Protein AF-A0A7H0HG04-F1 (afdb_monomer)

Sequence (247 aa):
MSRQPLKISNQLIDELRAAYQSDEPVDQFTLRRLAHEVEKLLPVDATSAYLGKALLAVLNRNIAEAKRHAANYLKLDGSAAAFANAAIIYRRIGESSSAATCFIEAHARAEQDTEFVENIAFELSCLGRYAAAEKMLMQLNHKTATAEELLSSIRDDMARFAEADIDLSDVQAQLDIAYGVAQAHNVAPTAYGLQASSDEGRRSILISLHINGDEEQEYSLEYQLGEKLSALPNWAPERLNVAFESR

Radius of gyration: 19.38 Å; Cα contacts (8 Å, |Δi|>4): 335; chains: 1; bounding box: 51×39×53 Å

Organism: NCBI:txid1926868

pLDDT: mean 90.24, std 9.83, range [36.66, 97.88]

Foldseek 3Di:
DDPPLVVLLVVLLVVLVVCVLDLDQDDPVNLVVSLVSLVVNCVPPVLSSLLSQLSSCLSVLNLVRNVVSLVVNCVVDVALVSLQSSLVSCQSLLNLVSSLVSLLSSCVRVLAPLVSLLVSLVSCVLLLVLVSSLVSLVSNVCPDPSSVVSNVVSVVVVVLCVLLVHDSVLVNVLSSLLSVLCNVVSWHFNDWDWDWDADPNHIAIEIEGETADDPVSQVSSQVVSVVVLVPDPPRDCRHYNYGYDYD

Nearest PDB structures (foldseek):
  5xi8-assembly1_A  TM=5.364E-01  e=4.649E-02  Escherichia coli K-12
  7bev-assembly1_A  TM=5.198E-01  e=8.113E-02  Homo sapiens
  6sar-assembly1_A  TM=5.559E-01  e=2.588E-01  Escherichia coli K-12
  2gw1-assembly1_B  TM=4.913E-01  e=2.252E-01  Saccharomyces cerevisiae
  3fp3-assembly1_A  TM=4.744E-01  e=2.711E-01  Saccharomyces cerevisiae

Solvent-accessible surface area (backbone atoms only — not comparable to full-atom values): 13111 Å² total; per-residue (Å²): 134,85,72,57,67,64,52,55,51,51,52,53,48,49,49,52,48,49,57,65,70,45,93,61,84,80,52,71,67,59,53,53,51,52,51,54,53,31,60,66,29,38,90,79,39,50,49,62,17,25,48,41,48,14,52,50,18,55,76,69,68,34,57,70,53,19,52,55,23,35,55,52,21,46,74,70,36,82,47,32,67,44,26,41,54,40,13,55,54,29,44,55,56,22,33,45,70,62,11,49,53,24,34,53,56,12,36,76,64,38,74,80,41,62,72,62,45,47,54,43,26,52,55,28,40,76,56,38,37,46,73,59,20,47,55,56,43,59,73,51,69,61,81,40,70,66,47,44,53,52,44,48,51,53,49,52,52,53,47,51,33,54,75,45,71,45,55,61,66,55,52,24,52,52,45,48,49,45,33,43,44,32,31,76,71,74,42,48,74,76,47,76,45,81,46,79,50,74,57,100,87,46,41,26,37,43,36,37,34,27,33,88,52,49,70,68,55,34,52,56,48,45,52,55,39,51,59,58,46,69,72,43,96,80,65,45,65,82,38,55,32,78,45,64,38,60,108

Secondary structure (DSSP, 8-state):
---HHHHHHHHHHHHHHHHHH-SSPPPHHHHHHHHHHHHHHTTT-HHHHHHHHHHHHHHTT-HHHHHHHHHHHHHH--SHHHHHHHHHHHHHTT-HHHHHHHHHHHHHHSTT-HHHHHHHHHHHHHTT-HHHHHHHHHHTTT-SHHHHHHHHHHHHHHHHHHHTT--HHHHHHHHHHHHHHHHHTT----EEEEEEEEETTEEEEEEEEEESS-HHHHHHHHHHHHHHHTTSTT--TTTEEEEEEE-

InterPro domains:
  IPR011990 Tetratricopeptide-like helical domain superfamily [G3DSA:1.25.40.10] (12-192)
  IPR011990 Tetratricopeptide-like helical domain superfamily [SSF48452] (43-139)

Mean predicted aligned error: 5.27 Å

Structure (mmCIF, N/CA/C/O backbone):
data_AF-A0A7H0HG04-F1
#
_entry.id   AF-A0A7H0HG04-F1
#
loop_
_atom_site.group_PDB
_atom_site.id
_atom_site.type_symbol
_atom_site.label_atom_id
_atom_site.label_alt_id
_atom_site.label_comp_id
_atom_site.label_asym_id
_atom_site.label_entity_id
_atom_site.label_seq_id
_atom_site.pdbx_PDB_ins_code
_atom_site.Cartn_x
_atom_site.Cartn_y
_atom_site.Cartn_z
_atom_site.occupancy
_atom_site.B_iso_or_equiv
_atom_site.auth_seq_id
_atom_site.auth_comp_id
_atom_site.auth_asym_id
_atom_site.auth_atom_id
_atom_site.pdbx_PDB_model_num
ATOM 1 N N . MET A 1 1 ? -27.527 16.451 26.300 1.00 36.66 1 MET A N 1
ATOM 2 C CA . MET A 1 1 ? -27.216 15.157 25.653 1.00 36.66 1 MET A CA 1
ATOM 3 C C . MET A 1 1 ? -25.706 15.059 25.494 1.00 36.66 1 MET A C 1
ATOM 5 O O . MET A 1 1 ? -25.097 16.009 25.017 1.00 36.66 1 MET A O 1
ATOM 9 N N . SER A 1 2 ? -25.104 14.000 26.034 1.00 37.19 2 SER A N 1
ATOM 10 C CA . 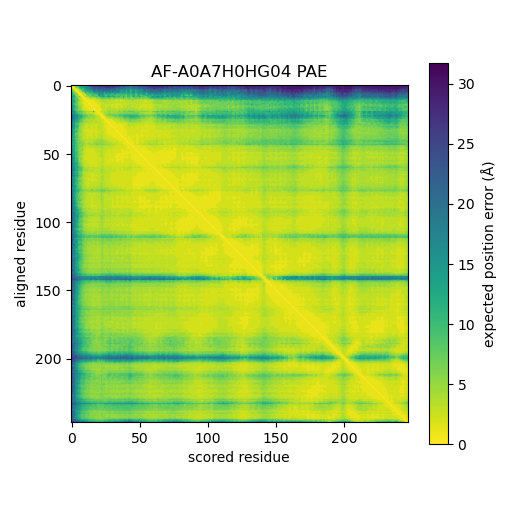SER A 1 2 ? -23.658 13.872 26.260 1.00 37.19 2 SER A CA 1
ATOM 11 C C . SER A 1 2 ? -22.863 13.817 24.946 1.00 37.19 2 SER A C 1
ATOM 13 O O . SER A 1 2 ? -22.963 12.853 24.200 1.00 37.19 2 SER A O 1
ATOM 15 N N . ARG A 1 3 ? -22.048 14.849 24.677 1.00 44.66 3 ARG A N 1
ATOM 16 C CA . ARG A 1 3 ? -21.055 14.895 23.581 1.00 44.66 3 ARG A CA 1
ATOM 17 C C . ARG A 1 3 ? -19.761 14.117 23.906 1.00 44.66 3 ARG A C 1
ATOM 19 O O . ARG A 1 3 ? -18.800 14.212 23.151 1.00 44.66 3 ARG A O 1
ATOM 26 N N . GLN A 1 4 ? -19.692 13.412 25.040 1.00 45.62 4 GLN A N 1
ATOM 27 C CA . GLN A 1 4 ? -18.463 12.753 25.515 1.00 45.62 4 GLN A CA 1
ATOM 28 C C . GLN A 1 4 ? -18.081 11.451 24.780 1.00 45.62 4 GLN A C 1
ATOM 30 O O . GLN A 1 4 ? -16.891 11.302 24.520 1.00 45.62 4 GLN A O 1
ATOM 35 N N . PRO A 1 5 ? -19.003 10.540 24.396 1.00 48.19 5 PRO A N 1
ATOM 36 C CA . PRO A 1 5 ? -18.618 9.256 23.794 1.00 48.19 5 PRO A CA 1
ATOM 37 C C . PRO A 1 5 ? -17.886 9.411 22.453 1.00 48.19 5 PRO A C 1
ATOM 39 O O . PRO A 1 5 ? -16.855 8.787 22.231 1.00 48.19 5 PRO A O 1
ATOM 42 N N . LEU A 1 6 ? -18.365 10.324 21.600 1.00 56.34 6 LEU A N 1
ATOM 43 C CA . LEU A 1 6 ? -17.778 10.616 20.285 1.00 56.34 6 LEU A CA 1
ATOM 44 C C . LEU A 1 6 ? -16.382 11.248 20.380 1.00 56.34 6 LEU A C 1
ATOM 46 O O . LEU A 1 6 ? -15.514 10.943 19.572 1.00 56.34 6 LEU A O 1
ATOM 50 N N . LYS A 1 7 ? -16.136 12.107 21.379 1.00 59.34 7 LYS A N 1
ATOM 51 C CA . LYS A 1 7 ? -14.814 12.726 21.571 1.00 59.34 7 LYS A CA 1
ATOM 52 C C . LYS A 1 7 ? -13.759 11.715 22.017 1.00 59.34 7 LYS A C 1
ATOM 54 O O . LYS A 1 7 ? -12.634 11.787 21.542 1.00 59.34 7 LYS A O 1
ATOM 59 N N . ILE A 1 8 ? -14.133 10.793 22.907 1.00 58.56 8 ILE A N 1
ATOM 60 C CA . ILE A 1 8 ? -13.241 9.726 23.386 1.00 58.56 8 ILE A CA 1
ATOM 61 C C . ILE A 1 8 ? -12.928 8.751 22.243 1.00 58.56 8 ILE A C 1
ATOM 63 O O . ILE A 1 8 ? -11.774 8.378 22.074 1.00 58.56 8 ILE A O 1
ATOM 67 N N . SER A 1 9 ? -13.934 8.406 21.428 1.00 70.12 9 SER A N 1
ATOM 68 C CA . SER A 1 9 ? -13.756 7.588 20.221 1.00 70.12 9 SER A CA 1
ATOM 69 C C . SER A 1 9 ? -12.754 8.225 19.250 1.00 70.12 9 SER A C 1
ATOM 71 O O . SER A 1 9 ? -11.741 7.614 18.925 1.00 70.12 9 SER A O 1
ATOM 73 N N . ASN A 1 10 ? -12.961 9.493 18.873 1.00 75.88 10 ASN A N 1
ATOM 74 C CA . ASN A 1 10 ? -12.075 10.182 17.930 1.00 75.88 10 ASN A CA 1
ATOM 75 C C . ASN A 1 10 ? -10.642 10.312 18.459 1.00 75.88 10 ASN A C 1
ATOM 77 O O . ASN A 1 10 ? -9.707 10.002 17.736 1.00 75.88 10 ASN A O 1
ATOM 81 N N . GLN A 1 11 ? -10.464 10.695 19.728 1.00 82.00 11 GLN A N 1
ATOM 82 C CA . GLN A 1 11 ? -9.131 10.848 20.313 1.00 82.00 11 GLN A CA 1
ATOM 83 C C . GLN A 1 11 ? -8.351 9.525 20.339 1.00 82.00 11 GLN A C 1
ATOM 85 O O . GLN A 1 11 ? -7.163 9.515 20.032 1.00 82.00 11 GLN A O 1
ATOM 90 N N . LEU A 1 12 ? -9.015 8.413 20.671 1.00 84.38 12 LEU A N 1
ATOM 91 C CA . LEU A 1 12 ? -8.399 7.086 20.664 1.00 84.38 12 LEU A CA 1
ATOM 92 C C . LEU A 1 12 ? -7.996 6.654 19.248 1.00 84.38 12 LEU A C 1
ATOM 94 O O . LEU A 1 12 ? -6.915 6.103 19.049 1.00 84.38 12 LEU A O 1
ATOM 98 N N . ILE A 1 13 ? -8.855 6.902 18.256 1.00 84.00 13 ILE A N 1
ATOM 99 C CA . ILE A 1 13 ? -8.553 6.576 16.858 1.00 84.00 13 ILE A CA 1
ATOM 100 C C . ILE A 1 13 ? -7.424 7.454 16.316 1.00 84.00 13 ILE A C 1
ATOM 102 O O . ILE A 1 13 ? -6.550 6.944 15.619 1.00 84.00 13 ILE A O 1
ATOM 106 N N . ASP A 1 14 ? -7.398 8.738 16.660 1.00 85.38 14 ASP A N 1
ATOM 107 C CA . ASP A 1 14 ? -6.324 9.648 16.265 1.00 85.38 14 ASP A CA 1
ATOM 108 C C . ASP A 1 14 ? -4.994 9.254 16.918 1.00 85.38 14 ASP A C 1
ATOM 110 O O . ASP A 1 14 ? -3.962 9.259 16.253 1.00 85.38 14 ASP A O 1
ATOM 114 N N . GLU A 1 15 ? -5.010 8.818 18.180 1.00 87.25 15 GLU A N 1
ATOM 115 C CA . GLU A 1 15 ? -3.822 8.285 18.850 1.00 87.25 15 GLU A CA 1
ATOM 116 C C . GLU A 1 15 ? -3.326 6.992 18.187 1.00 87.25 15 GLU A C 1
ATOM 118 O O . GLU A 1 15 ? -2.132 6.848 17.928 1.00 87.25 15 GLU A O 1
ATOM 123 N N . LEU A 1 16 ? -4.233 6.076 17.831 1.00 85.44 16 LEU A N 1
ATOM 124 C CA . LEU A 1 16 ? -3.883 4.865 17.085 1.00 85.44 16 LEU A CA 1
ATOM 125 C C . LEU A 1 16 ? -3.326 5.180 15.696 1.00 85.44 16 LEU A C 1
ATOM 127 O O . LEU A 1 16 ? -2.399 4.505 15.255 1.00 85.44 16 LEU A O 1
ATOM 131 N N . ARG A 1 17 ? -3.856 6.200 15.014 1.00 81.19 17 ARG A N 1
ATOM 132 C CA . ARG A 1 17 ? -3.346 6.682 13.723 1.00 81.19 17 ARG A CA 1
ATOM 133 C C . ARG A 1 17 ? -1.974 7.331 13.857 1.00 81.19 17 ARG A C 1
ATOM 135 O O . ARG A 1 17 ? -1.110 7.054 13.035 1.00 81.19 17 ARG A O 1
ATOM 142 N N . ALA A 1 18 ? -1.753 8.138 14.890 1.00 83.06 18 ALA A N 1
ATOM 143 C CA . ALA A 1 18 ? -0.455 8.747 15.157 1.00 83.06 18 ALA A CA 1
ATOM 144 C C . ALA A 1 18 ? 0.598 7.677 15.476 1.00 83.06 18 ALA A C 1
ATOM 146 O O . ALA A 1 18 ? 1.664 7.656 14.871 1.00 83.06 18 ALA A O 1
ATOM 147 N N . ALA A 1 19 ? 0.261 6.722 16.346 1.00 80.75 19 ALA A N 1
ATOM 148 C CA . ALA A 1 19 ? 1.102 5.566 16.649 1.00 80.75 19 ALA A CA 1
ATOM 149 C C . ALA A 1 19 ? 1.395 4.720 15.398 1.00 80.75 19 ALA A C 1
ATOM 151 O O . ALA A 1 19 ? 2.480 4.175 15.236 1.00 80.75 19 ALA A O 1
ATOM 152 N N . TYR A 1 20 ? 0.425 4.638 14.491 1.00 73.50 20 TYR A N 1
ATOM 153 C CA . TYR A 1 20 ? 0.552 3.975 13.201 1.00 73.50 20 TYR A CA 1
ATOM 154 C C . TYR A 1 20 ? 1.447 4.735 12.204 1.00 73.50 20 TYR A C 1
ATOM 156 O O . TYR A 1 20 ? 2.086 4.089 11.370 1.00 73.50 20 TYR A O 1
ATOM 164 N N . GLN A 1 21 ? 1.462 6.071 12.252 1.00 72.00 21 GLN A N 1
ATOM 165 C CA . GLN A 1 21 ? 2.275 6.950 11.399 1.00 72.00 21 GLN A CA 1
ATOM 166 C C . GLN A 1 21 ? 3.695 7.150 11.939 1.00 72.00 21 GLN A C 1
ATOM 168 O O . GLN A 1 21 ? 4.561 7.579 11.187 1.00 72.00 21 GLN A O 1
ATOM 173 N N . SER A 1 22 ? 3.921 6.853 13.219 1.00 73.62 22 SER A N 1
ATOM 174 C CA . SER A 1 22 ? 5.224 6.951 13.868 1.00 73.62 22 SER A CA 1
ATOM 175 C C . SER A 1 22 ? 6.217 5.935 13.305 1.00 73.62 22 SER A C 1
ATOM 177 O O . SER A 1 22 ? 5.878 4.767 13.094 1.00 73.62 22 SER A O 1
ATOM 179 N N . ASP A 1 23 ? 7.461 6.378 13.133 1.00 62.28 23 ASP A N 1
ATOM 180 C CA . ASP A 1 23 ? 8.593 5.516 12.791 1.00 62.28 23 ASP A CA 1
ATOM 181 C C . ASP A 1 23 ? 9.129 4.761 14.023 1.00 62.28 23 ASP A C 1
ATOM 183 O O . ASP A 1 23 ? 9.813 3.746 13.891 1.00 62.28 23 ASP A O 1
ATOM 187 N N . GLU A 1 24 ? 8.775 5.215 15.231 1.00 69.94 24 GLU A N 1
ATOM 188 C CA . GLU A 1 24 ? 9.177 4.585 16.487 1.00 69.94 24 GLU A CA 1
ATOM 189 C C . GLU A 1 24 ? 8.256 3.414 16.874 1.00 69.94 24 GLU A C 1
ATOM 191 O O . GLU A 1 24 ? 7.026 3.542 16.810 1.00 69.94 24 GLU A O 1
ATOM 196 N N . PRO A 1 25 ? 8.817 2.287 17.357 1.00 73.56 25 PRO A N 1
ATOM 197 C CA . PRO A 1 25 ? 8.029 1.206 17.927 1.00 73.56 25 PRO A CA 1
ATOM 198 C C . PRO A 1 25 ? 7.192 1.694 19.110 1.00 73.56 25 PRO A C 1
ATOM 200 O O . PRO A 1 25 ? 7.710 2.250 20.078 1.00 73.56 25 PRO A O 1
ATOM 203 N N . VAL A 1 26 ? 5.891 1.416 19.069 1.00 83.94 26 VAL A N 1
ATOM 204 C CA . VAL A 1 26 ? 4.995 1.702 20.192 1.00 83.94 26 VAL A CA 1
ATOM 205 C C . VAL A 1 26 ? 5.312 0.741 21.334 1.00 83.94 26 VAL A C 1
ATOM 207 O O . VAL A 1 26 ? 5.297 -0.481 21.160 1.00 83.94 26 VAL A O 1
ATOM 210 N N . ASP A 1 27 ? 5.580 1.276 22.521 1.00 86.88 27 ASP A N 1
ATOM 211 C CA . ASP A 1 27 ? 5.919 0.458 23.677 1.00 86.88 27 ASP A CA 1
ATOM 212 C C . ASP A 1 27 ? 4.736 -0.426 24.137 1.00 86.88 27 ASP A C 1
ATOM 214 O O . ASP A 1 27 ? 3.553 -0.124 23.933 1.00 86.88 27 ASP A O 1
ATOM 218 N N . GLN A 1 28 ? 5.050 -1.541 24.807 1.00 87.44 28 GLN A N 1
ATOM 219 C CA . GLN A 1 28 ? 4.028 -2.506 25.228 1.00 87.44 28 GLN A CA 1
ATOM 220 C C . GLN A 1 28 ? 3.010 -1.939 26.223 1.00 87.44 28 GLN A C 1
ATOM 222 O O . GLN A 1 28 ? 1.879 -2.429 26.274 1.00 87.44 28 GLN A O 1
ATOM 227 N N . PHE A 1 29 ? 3.390 -0.964 27.051 1.00 89.38 29 PHE A N 1
ATOM 228 C CA . PHE A 1 29 ? 2.461 -0.367 28.004 1.00 89.38 29 PHE A CA 1
ATOM 229 C C . PHE A 1 29 ? 1.413 0.463 27.258 1.00 89.38 29 PHE A C 1
ATOM 231 O O . PHE A 1 29 ? 0.213 0.282 27.495 1.00 89.38 29 PHE A O 1
ATOM 238 N N . THR A 1 30 ? 1.846 1.276 26.294 1.00 89.75 30 THR A N 1
ATOM 239 C CA . THR A 1 30 ? 0.961 2.043 25.413 1.00 89.75 30 THR A CA 1
ATOM 240 C C . THR A 1 30 ? 0.031 1.125 24.623 1.00 89.75 30 THR A C 1
ATOM 242 O O . THR A 1 30 ? -1.184 1.319 24.658 1.00 89.75 30 THR A O 1
ATOM 245 N N . LEU A 1 31 ? 0.548 0.050 24.017 1.00 90.12 31 LEU A N 1
ATOM 246 C CA . LEU A 1 31 ? -0.285 -0.917 23.290 1.00 90.12 31 LEU A CA 1
ATOM 247 C C . LEU A 1 31 ? -1.349 -1.579 24.178 1.00 90.12 31 LEU A C 1
ATOM 249 O O . LEU A 1 31 ? -2.500 -1.712 23.762 1.00 90.12 31 LEU A O 1
ATOM 253 N N . ARG A 1 32 ? -1.006 -1.965 25.415 1.00 91.75 32 ARG A N 1
ATOM 254 C CA . ARG A 1 32 ? -1.975 -2.554 26.360 1.00 91.75 32 ARG A CA 1
ATOM 255 C C . ARG A 1 32 ? -3.045 -1.557 26.786 1.00 91.75 32 ARG A C 1
ATOM 257 O O . ARG A 1 32 ? -4.211 -1.939 26.901 1.00 91.75 32 ARG A O 1
ATOM 264 N N . ARG A 1 33 ? -2.671 -0.294 27.019 1.00 94.12 33 ARG A N 1
ATOM 265 C CA . ARG A 1 33 ? -3.632 0.767 27.339 1.00 94.12 33 ARG A CA 1
ATOM 266 C C . ARG A 1 33 ? -4.603 0.978 26.178 1.00 94.12 33 ARG A C 1
ATOM 268 O O . ARG A 1 33 ? -5.810 0.914 26.398 1.00 94.12 33 ARG A O 1
ATOM 275 N N . LEU A 1 34 ? -4.085 1.156 24.963 1.00 92.62 34 LEU A N 1
ATOM 276 C CA . LEU A 1 34 ? -4.896 1.345 23.759 1.00 92.62 34 LEU A CA 1
ATOM 277 C C . LEU A 1 34 ? -5.831 0.151 23.520 1.00 92.62 34 LEU A C 1
ATOM 279 O O . LEU A 1 34 ? -7.014 0.342 23.252 1.00 92.62 34 LEU A O 1
ATOM 283 N N . ALA A 1 35 ? -5.346 -1.081 23.708 1.00 93.38 35 ALA A N 1
ATOM 284 C CA . ALA A 1 35 ? -6.177 -2.283 23.624 1.00 93.38 35 ALA A CA 1
ATOM 285 C C . ALA A 1 35 ? -7.339 -2.270 24.625 1.00 93.38 35 ALA A C 1
ATOM 287 O O . ALA A 1 35 ? -8.482 -2.532 24.252 1.00 93.38 35 ALA A O 1
ATOM 288 N N . HIS A 1 36 ? -7.075 -1.910 25.881 1.00 93.31 36 HIS A N 1
ATOM 289 C CA . HIS A 1 36 ? -8.120 -1.800 26.901 1.00 93.31 36 HIS A CA 1
ATOM 290 C C . HIS A 1 36 ? -9.162 -0.724 26.572 1.00 93.31 36 HIS A C 1
ATOM 292 O O . HIS A 1 36 ? -10.355 -0.917 26.806 1.00 93.31 36 HIS A O 1
ATOM 298 N N . GLU A 1 37 ? -8.731 0.414 26.032 1.00 92.44 37 GLU A N 1
ATOM 299 C CA . GLU A 1 37 ? -9.631 1.499 25.627 1.00 92.44 37 GLU A CA 1
ATOM 300 C C . GLU A 1 37 ? -10.501 1.107 24.426 1.00 92.44 37 GLU A C 1
ATOM 302 O O . GLU A 1 37 ? -11.711 1.345 24.445 1.00 92.44 37 GLU A O 1
ATOM 307 N N . VAL A 1 38 ? -9.932 0.412 23.438 1.00 93.38 38 VAL A N 1
ATOM 308 C CA . VAL A 1 38 ? -10.676 -0.120 22.288 1.00 93.38 38 VAL A CA 1
ATOM 309 C C . VAL A 1 38 ? -11.719 -1.159 22.717 1.00 93.38 38 VAL A C 1
ATOM 311 O O . VAL A 1 38 ? -12.845 -1.141 22.218 1.00 93.38 38 VAL A O 1
ATOM 314 N N . GLU A 1 39 ? -11.405 -2.043 23.669 1.00 93.06 39 GLU A N 1
ATOM 315 C CA . GLU A 1 39 ? -12.385 -3.018 24.176 1.00 93.06 39 GLU A CA 1
ATOM 316 C C . GLU A 1 39 ? -13.565 -2.346 24.889 1.00 93.06 39 GLU A C 1
ATOM 318 O O . GLU A 1 39 ? -14.714 -2.763 24.731 1.00 93.06 39 GLU A O 1
ATOM 323 N N . LYS A 1 40 ? -13.314 -1.259 25.627 1.00 92.12 40 LYS A N 1
ATOM 324 C CA . LYS A 1 40 ? -14.382 -0.462 26.251 1.00 92.12 40 LYS A CA 1
ATOM 325 C C . LYS A 1 40 ? -15.264 0.256 25.236 1.00 92.12 40 LYS A C 1
ATOM 327 O O . 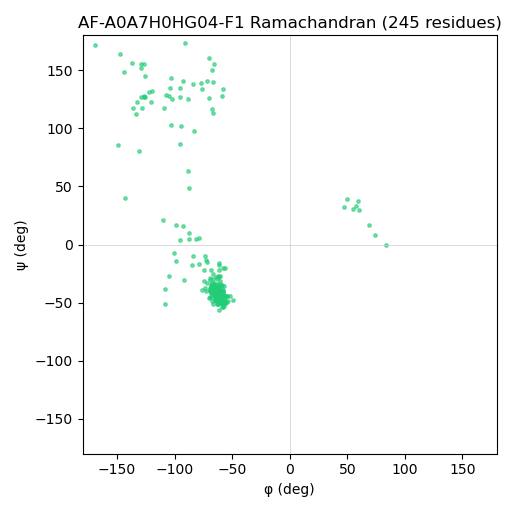LYS A 1 40 ? -16.410 0.568 25.559 1.00 92.12 40 LYS A O 1
ATOM 332 N N . LEU A 1 41 ? -14.741 0.529 24.042 1.00 90.00 41 LEU A N 1
ATOM 333 C CA . LEU A 1 41 ? -15.481 1.197 22.980 1.00 90.00 41 LEU A CA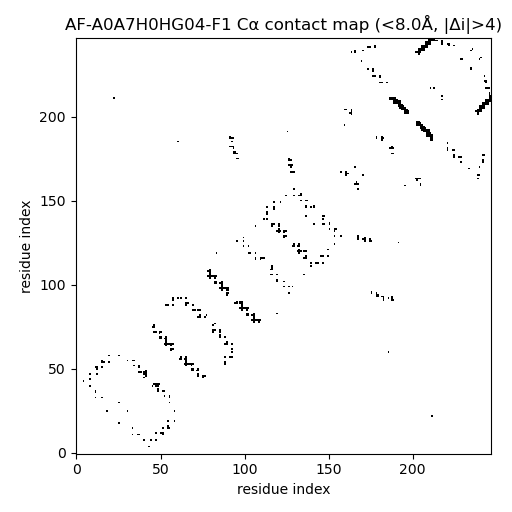 1
ATOM 334 C C . LEU A 1 41 ? -16.500 0.262 22.321 1.00 90.00 41 LEU A C 1
ATOM 336 O O . LEU A 1 41 ? -17.574 0.715 21.942 1.00 90.00 41 LEU A O 1
ATOM 340 N N . LEU A 1 42 ? -16.218 -1.044 22.259 1.00 89.56 42 LEU A N 1
ATOM 341 C CA . LEU A 1 42 ? -17.048 -2.039 21.571 1.00 89.56 42 LEU A CA 1
ATOM 342 C C . LEU A 1 42 ? -18.556 -1.993 21.909 1.00 89.56 42 LEU A C 1
ATOM 344 O O . LEU A 1 42 ? -19.352 -2.008 20.969 1.00 89.56 42 LEU A O 1
ATOM 348 N N . PRO A 1 43 ? -18.995 -1.922 23.184 1.00 90.06 43 PRO A N 1
ATOM 349 C CA . PRO A 1 43 ? -20.423 -1.848 23.511 1.00 90.06 43 PRO A CA 1
ATOM 350 C C . PRO A 1 43 ? -21.081 -0.493 23.194 1.00 90.06 43 PRO A C 1
ATOM 352 O O . PRO A 1 43 ? -22.305 -0.402 23.245 1.00 90.06 43 PRO A O 1
ATOM 355 N N . VAL A 1 44 ? -20.303 0.558 22.915 1.00 90.56 44 VAL A N 1
ATOM 356 C CA . VAL A 1 44 ? -20.800 1.934 22.725 1.00 90.56 44 VAL A CA 1
ATOM 357 C C . VAL A 1 44 ? -20.726 2.369 21.260 1.00 90.56 44 VAL A C 1
ATOM 359 O O . VAL A 1 44 ? -21.628 3.045 20.774 1.00 90.56 44 VAL A O 1
ATOM 362 N N . ASP A 1 45 ? -19.664 1.976 20.563 1.00 91.69 45 ASP A N 1
ATOM 363 C CA . ASP A 1 45 ? -19.387 2.283 19.163 1.00 91.69 45 ASP A CA 1
ATOM 364 C C . ASP A 1 45 ? -18.595 1.119 18.551 1.00 91.69 45 ASP A C 1
ATOM 366 O O . ASP A 1 45 ? -17.362 1.089 18.537 1.00 91.69 45 ASP A O 1
ATOM 370 N N . ALA A 1 46 ? -19.329 0.112 18.076 1.00 92.50 46 ALA A N 1
ATOM 371 C CA . ALA A 1 46 ? -18.732 -1.091 17.508 1.00 92.50 46 ALA A CA 1
ATOM 372 C C . ALA A 1 46 ? -17.893 -0.790 16.257 1.00 92.50 46 ALA A C 1
ATOM 374 O O . ALA A 1 46 ? -16.864 -1.429 16.048 1.00 92.50 46 ALA A O 1
ATOM 375 N N . THR A 1 47 ? -18.307 0.186 15.447 1.00 93.25 47 THR A N 1
ATOM 376 C CA . THR A 1 47 ? -17.612 0.588 14.220 1.00 93.25 47 THR A CA 1
ATOM 377 C C . THR A 1 47 ? -16.210 1.095 14.540 1.00 93.25 47 THR A C 1
ATOM 379 O O . THR A 1 47 ? -15.225 0.522 14.067 1.00 93.25 47 THR A O 1
ATOM 382 N N . SER A 1 48 ? -16.104 2.103 15.409 1.00 91.75 48 SER A N 1
ATOM 383 C CA . SER A 1 48 ? -14.805 2.643 15.822 1.00 91.75 48 SER A CA 1
ATOM 384 C C . SER A 1 48 ? -13.995 1.619 16.614 1.00 91.75 48 SER A C 1
ATOM 386 O O . SER A 1 48 ? -12.779 1.544 16.458 1.00 91.75 48 SER A O 1
ATOM 388 N N . ALA A 1 49 ? -14.645 0.756 17.401 1.00 94.12 49 ALA A N 1
ATOM 389 C CA . ALA A 1 49 ? -13.947 -0.328 18.081 1.00 94.12 49 ALA A CA 1
ATOM 390 C C . ALA A 1 49 ? -13.294 -1.302 17.090 1.00 94.12 49 ALA A C 1
ATOM 392 O O . ALA A 1 49 ? -12.130 -1.643 17.268 1.00 94.12 49 ALA A O 1
ATOM 393 N N . TYR A 1 50 ? -13.979 -1.732 16.025 1.00 96.12 50 TYR A N 1
ATOM 394 C CA . TYR A 1 50 ? -13.372 -2.626 15.031 1.00 96.12 50 TYR A CA 1
ATOM 395 C C . TYR A 1 50 ? -12.268 -1.953 14.214 1.00 96.12 50 TYR A C 1
ATOM 397 O O . TYR A 1 50 ? -11.256 -2.604 13.951 1.00 96.12 50 TYR A O 1
ATOM 405 N N . LEU A 1 51 ? -12.405 -0.664 13.886 1.00 95.06 51 LEU A N 1
ATOM 406 C CA . LEU A 1 51 ? -11.308 0.122 13.316 1.00 95.06 51 LEU A CA 1
ATOM 407 C C . LEU A 1 51 ? -10.097 0.134 14.262 1.00 95.06 51 LEU A C 1
ATOM 409 O O . LEU A 1 51 ? -8.985 -0.200 13.856 1.00 95.06 51 LEU A O 1
ATOM 413 N N . GLY A 1 52 ? -10.321 0.434 15.543 1.00 94.44 52 GLY A N 1
ATOM 414 C CA . GLY A 1 52 ? -9.275 0.445 16.561 1.00 94.44 52 GLY A CA 1
ATOM 415 C C . GLY A 1 52 ? -8.613 -0.922 16.753 1.00 94.44 52 GLY A C 1
ATOM 416 O O . GLY A 1 52 ? -7.390 -1.006 16.825 1.00 94.44 52 GLY A O 1
ATOM 417 N N . LYS A 1 53 ? -9.392 -2.013 16.756 1.00 96.00 53 LYS A N 1
ATOM 418 C CA . LYS A 1 53 ? -8.866 -3.388 16.827 1.00 96.00 53 LYS A CA 1
ATOM 419 C C . LYS A 1 53 ? -8.025 -3.737 15.603 1.00 96.00 53 LYS A C 1
ATOM 421 O O . LYS A 1 53 ? -6.999 -4.394 15.750 1.00 96.00 53 LYS A O 1
ATOM 426 N N . ALA A 1 54 ? -8.428 -3.292 14.413 1.00 95.62 54 ALA A N 1
ATOM 427 C CA . ALA A 1 54 ? -7.650 -3.501 13.199 1.00 95.62 54 ALA A CA 1
ATOM 428 C C . ALA A 1 54 ? -6.310 -2.753 13.264 1.00 95.62 54 ALA A C 1
ATOM 430 O O . ALA A 1 54 ? -5.270 -3.366 13.042 1.00 95.62 54 ALA A O 1
ATOM 431 N N . LEU A 1 55 ? -6.313 -1.473 13.653 1.00 93.69 55 LEU A N 1
ATOM 432 C CA . LEU A 1 55 ? -5.089 -0.678 13.829 1.00 93.69 55 LEU A CA 1
ATOM 433 C C . LEU A 1 55 ? -4.168 -1.273 14.903 1.00 93.69 55 LEU A C 1
ATOM 435 O O . LEU A 1 55 ? -2.971 -1.423 14.675 1.00 93.69 55 LEU A O 1
ATOM 439 N N . LEU A 1 56 ? -4.717 -1.701 16.042 1.00 93.62 56 LEU A N 1
ATOM 440 C CA . LEU A 1 56 ? -3.958 -2.413 17.072 1.00 93.62 56 LEU A CA 1
ATOM 441 C C . LEU A 1 56 ? -3.357 -3.716 16.556 1.00 93.62 56 LEU A C 1
ATOM 443 O O . LEU A 1 56 ? -2.230 -4.046 16.910 1.00 93.62 56 LEU A O 1
ATOM 447 N N . ALA A 1 57 ? -4.089 -4.472 15.742 1.00 93.38 57 ALA A N 1
ATOM 448 C CA . ALA A 1 57 ? -3.566 -5.688 15.144 1.00 93.38 57 ALA A CA 1
ATOM 449 C C . ALA A 1 57 ? -2.429 -5.384 14.154 1.00 93.38 57 ALA A C 1
ATOM 451 O O . ALA A 1 57 ? -1.441 -6.111 14.157 1.00 93.38 57 ALA A O 1
ATOM 452 N N . VAL A 1 58 ? -2.504 -4.284 13.392 1.00 90.50 58 VAL A N 1
ATOM 453 C CA . VAL A 1 58 ? -1.383 -3.796 12.565 1.00 90.50 58 VAL A CA 1
ATOM 454 C C . VAL A 1 58 ? -0.168 -3.471 13.435 1.00 90.50 58 VAL A C 1
ATOM 456 O O . VAL A 1 58 ? 0.922 -3.962 13.153 1.00 90.50 58 VAL A O 1
ATOM 459 N N . LEU A 1 59 ? -0.348 -2.705 14.517 1.00 88.81 59 LEU A N 1
ATOM 460 C CA . LEU A 1 59 ? 0.736 -2.338 15.439 1.00 88.81 59 LEU A CA 1
ATOM 461 C C . LEU A 1 59 ? 1.365 -3.563 16.121 1.00 88.81 59 LEU A C 1
ATOM 463 O O . LEU A 1 59 ? 2.580 -3.638 16.266 1.00 88.81 59 LEU A O 1
ATOM 467 N N . ASN A 1 60 ? 0.549 -4.558 16.479 1.00 89.06 60 ASN A N 1
ATOM 468 C CA . ASN A 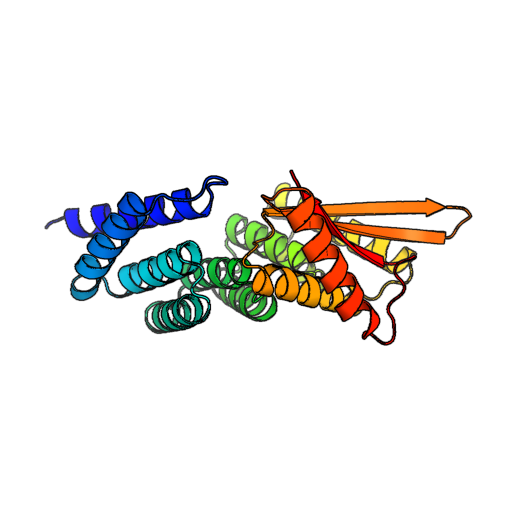1 60 ? 1.001 -5.837 17.036 1.00 89.06 60 ASN A CA 1
ATOM 469 C C . ASN A 1 60 ? 1.481 -6.837 15.969 1.00 89.06 60 ASN A C 1
ATOM 471 O O . ASN A 1 60 ? 1.759 -7.987 16.304 1.00 89.06 60 ASN A O 1
ATOM 475 N N . ARG A 1 61 ? 1.538 -6.434 14.692 1.00 85.31 61 ARG A N 1
ATOM 476 C CA . ARG A 1 61 ? 1.948 -7.278 13.557 1.00 85.31 61 ARG A CA 1
ATOM 477 C C . ARG A 1 61 ? 1.139 -8.577 13.428 1.00 85.31 61 ARG A C 1
ATOM 479 O O . ARG A 1 61 ? 1.613 -9.587 12.921 1.00 85.31 61 ARG A O 1
ATOM 486 N N . ASN A 1 62 ? -0.123 -8.554 13.851 1.00 91.25 62 ASN A N 1
ATOM 487 C CA . ASN A 1 62 ? -1.048 -9.669 13.704 1.00 91.25 62 ASN A CA 1
ATOM 488 C C . ASN A 1 62 ? -1.902 -9.489 12.442 1.00 91.25 62 ASN A C 1
ATOM 490 O O . ASN A 1 62 ? -3.012 -8.955 12.480 1.00 91.25 62 ASN A O 1
ATOM 494 N N . ILE A 1 63 ? -1.368 -9.961 11.314 1.00 90.56 63 ILE A N 1
ATOM 495 C CA . ILE A 1 63 ? -1.982 -9.845 9.981 1.00 90.56 63 ILE A CA 1
ATOM 496 C C . ILE A 1 63 ? -3.389 -10.458 9.953 1.00 90.56 63 ILE A C 1
ATOM 498 O O . ILE A 1 63 ? -4.323 -9.851 9.430 1.00 90.56 63 ILE A O 1
ATOM 502 N N . ALA A 1 64 ? -3.557 -11.655 10.522 1.00 94.12 64 ALA A N 1
ATOM 503 C CA . ALA A 1 64 ? -4.834 -12.366 10.501 1.00 94.12 64 ALA A CA 1
ATOM 504 C C . ALA A 1 64 ? -5.927 -11.580 11.241 1.00 94.12 64 ALA A C 1
ATOM 506 O O . ALA A 1 64 ? -7.041 -11.425 10.732 1.00 94.12 64 ALA A O 1
ATOM 507 N N . GLU A 1 65 ? -5.594 -11.032 12.410 1.00 96.38 65 GLU A N 1
ATOM 508 C CA . GLU A 1 65 ? -6.512 -10.198 13.182 1.00 96.38 65 GLU A CA 1
ATOM 509 C C . GLU A 1 65 ? -6.787 -8.854 12.507 1.00 96.38 65 GLU A C 1
ATOM 511 O O . GLU A 1 65 ? -7.942 -8.426 12.457 1.00 96.38 65 GLU A O 1
ATOM 516 N N . ALA A 1 66 ? -5.773 -8.224 11.907 1.00 94.94 66 ALA A N 1
ATOM 517 C CA . ALA A 1 66 ? -5.943 -6.976 11.166 1.00 94.94 66 ALA A CA 1
ATOM 518 C C . ALA A 1 66 ? -6.943 -7.150 10.015 1.00 94.94 66 ALA A C 1
ATOM 520 O O . ALA A 1 66 ? -7.908 -6.390 9.923 1.00 94.94 66 ALA A O 1
ATOM 521 N N . LYS A 1 67 ? -6.791 -8.211 9.206 1.00 95.88 67 LYS A N 1
ATOM 522 C CA . LYS A 1 67 ? -7.741 -8.555 8.132 1.00 95.88 67 LYS A CA 1
ATOM 523 C C . LYS A 1 67 ? -9.147 -8.789 8.671 1.00 95.88 67 LYS A C 1
ATOM 525 O O . LYS A 1 67 ? -10.118 -8.239 8.154 1.00 95.88 67 LYS A O 1
ATOM 530 N N . ARG A 1 68 ? -9.267 -9.611 9.717 1.00 97.69 68 ARG A N 1
ATOM 531 C CA . ARG A 1 68 ? -10.559 -9.968 10.313 1.00 97.69 68 ARG A CA 1
ATOM 532 C C . ARG A 1 68 ? -11.299 -8.731 10.817 1.00 97.69 68 ARG A C 1
ATOM 534 O O . ARG A 1 68 ? -12.492 -8.575 10.557 1.00 97.69 68 ARG A O 1
ATOM 541 N N . HIS A 1 69 ? -10.601 -7.855 11.532 1.00 97.50 69 HIS A N 1
ATOM 542 C CA . HIS A 1 69 ? -11.185 -6.648 12.100 1.00 97.50 69 HIS A CA 1
ATOM 543 C C . HIS A 1 69 ? -11.477 -5.582 11.043 1.00 97.50 69 HIS A C 1
ATOM 545 O O . HIS A 1 69 ? -12.554 -4.993 11.107 1.00 97.50 69 HIS A O 1
ATOM 551 N N . ALA A 1 70 ? -10.624 -5.409 10.028 1.00 96.94 70 ALA A N 1
ATOM 552 C CA . ALA A 1 70 ? -10.906 -4.534 8.888 1.00 96.94 70 ALA A CA 1
ATOM 553 C C . ALA A 1 70 ? -12.161 -4.985 8.120 1.00 96.94 70 ALA A C 1
ATOM 555 O O . ALA A 1 70 ? -13.033 -4.175 7.815 1.00 96.94 70 ALA A O 1
ATOM 556 N N . ALA A 1 71 ? -12.318 -6.291 7.882 1.00 97.25 71 ALA A N 1
ATOM 557 C CA . ALA A 1 71 ? -13.520 -6.828 7.249 1.00 97.25 71 ALA A CA 1
ATOM 558 C C . ALA A 1 71 ? -14.783 -6.615 8.103 1.00 97.25 71 ALA A C 1
ATOM 560 O O . ALA A 1 71 ? -15.849 -6.320 7.568 1.00 97.25 71 ALA A O 1
ATOM 561 N N . ASN A 1 72 ? -14.690 -6.752 9.430 1.00 97.12 72 ASN A N 1
ATOM 562 C CA . ASN A 1 72 ? -15.817 -6.466 10.323 1.00 97.12 72 ASN A CA 1
ATOM 563 C C . ASN A 1 72 ? -16.148 -4.972 10.385 1.00 97.12 72 ASN A C 1
ATOM 565 O O . ASN A 1 72 ? -17.324 -4.627 10.409 1.00 97.12 72 ASN A O 1
ATOM 569 N N . TYR A 1 73 ? -15.138 -4.102 10.357 1.00 96.56 73 TYR A N 1
ATOM 570 C CA . TYR A 1 73 ? -15.317 -2.658 10.249 1.00 96.56 73 TYR A CA 1
ATOM 571 C C . TYR A 1 73 ? -16.104 -2.294 8.981 1.00 96.56 73 TYR A C 1
ATOM 573 O O . TYR A 1 73 ? -17.150 -1.659 9.085 1.00 96.56 73 TYR A O 1
ATOM 581 N N . LEU A 1 74 ? -15.701 -2.813 7.815 1.00 96.94 74 LEU A N 1
ATOM 582 C CA . LEU A 1 74 ? -16.397 -2.574 6.540 1.00 96.94 74 LEU A CA 1
ATOM 583 C C . LEU A 1 74 ? -17.829 -3.129 6.489 1.00 96.94 74 LEU A C 1
ATOM 585 O O . LEU A 1 74 ? -18.676 -2.609 5.768 1.00 96.94 74 LEU A O 1
ATOM 589 N N . LYS A 1 75 ? -18.130 -4.192 7.245 1.00 97.06 75 LYS A N 1
ATOM 590 C CA . LYS A 1 75 ? -19.509 -4.703 7.366 1.00 97.06 75 LYS A CA 1
ATOM 591 C C . LYS A 1 75 ? -20.418 -3.756 8.148 1.00 97.06 75 LYS A C 1
ATOM 593 O O . LYS A 1 75 ? -21.628 -3.791 7.942 1.00 97.06 75 LYS A O 1
ATOM 598 N N . LEU A 1 76 ? -19.857 -2.982 9.075 1.00 95.56 76 LEU A N 1
ATOM 599 C CA . LEU A 1 76 ? -20.603 -2.046 9.918 1.00 95.56 76 LEU A CA 1
ATOM 600 C C . LEU A 1 76 ? -20.678 -0.647 9.306 1.00 95.56 76 LEU A C 1
ATOM 602 O O . LEU A 1 76 ? -21.664 0.053 9.522 1.00 95.56 76 LEU A O 1
ATOM 606 N N . ASP A 1 77 ? -19.657 -0.253 8.548 1.00 93.69 77 ASP A N 1
ATOM 607 C CA . ASP A 1 77 ? -19.570 1.044 7.891 1.00 93.69 77 ASP A CA 1
ATOM 608 C C . ASP A 1 77 ? -19.125 0.876 6.435 1.00 93.69 77 ASP A C 1
ATOM 610 O O . ASP A 1 77 ? -18.000 0.479 6.142 1.00 93.69 77 ASP A O 1
ATOM 614 N N . GLY A 1 78 ? -20.046 1.179 5.520 1.00 92.69 78 GLY A N 1
ATOM 615 C CA . GLY A 1 78 ? -19.829 1.124 4.077 1.00 92.69 78 GLY A CA 1
ATOM 616 C C . GLY A 1 78 ? -19.527 2.483 3.445 1.00 92.69 78 GLY A C 1
ATOM 617 O O . GLY A 1 78 ? -19.716 2.622 2.235 1.00 92.69 78 GLY A O 1
ATOM 618 N N . SER A 1 79 ? -19.147 3.495 4.233 1.00 95.06 79 SER A N 1
ATOM 619 C CA . SER A 1 79 ? -18.803 4.833 3.742 1.00 95.06 79 SER A CA 1
ATOM 620 C C . SER A 1 79 ? -17.482 4.858 2.964 1.00 95.06 79 SER A C 1
ATOM 622 O O . SER A 1 79 ? -16.630 3.982 3.116 1.00 95.06 79 SER A O 1
ATOM 624 N N . ALA A 1 80 ? -17.279 5.900 2.151 1.00 93.25 80 ALA A N 1
ATOM 625 C CA . ALA A 1 80 ? -16.017 6.120 1.441 1.00 93.25 80 ALA A CA 1
ATOM 626 C C . ALA A 1 80 ? -14.812 6.145 2.400 1.00 93.25 80 ALA A C 1
ATOM 628 O O . ALA A 1 80 ? -13.806 5.478 2.161 1.00 93.25 80 ALA A O 1
ATOM 629 N N . ALA A 1 81 ? -14.949 6.844 3.532 1.00 92.75 81 ALA A N 1
ATOM 630 C CA . ALA A 1 81 ? -13.917 6.927 4.560 1.00 92.75 81 ALA A CA 1
ATOM 631 C C . ALA A 1 81 ? -13.591 5.556 5.174 1.00 92.75 81 ALA A C 1
ATOM 633 O O . ALA A 1 81 ? -12.423 5.268 5.436 1.00 92.75 81 ALA A O 1
ATOM 634 N N . ALA A 1 82 ? -14.590 4.689 5.369 1.00 93.81 82 ALA A N 1
ATOM 635 C CA . ALA A 1 82 ? -14.358 3.342 5.875 1.00 93.81 82 ALA A CA 1
ATOM 636 C C . ALA A 1 82 ? -13.555 2.480 4.900 1.00 93.81 82 ALA A C 1
ATOM 638 O O . ALA A 1 82 ? -12.587 1.833 5.306 1.00 93.81 82 ALA A O 1
ATOM 639 N N . PHE A 1 83 ? -13.890 2.536 3.611 1.00 97.19 83 PHE A N 1
ATOM 640 C CA . PHE A 1 83 ? -13.112 1.868 2.572 1.00 97.19 83 PHE A CA 1
ATOM 641 C C . PHE A 1 83 ? -11.677 2.403 2.480 1.00 97.19 83 PHE A C 1
ATOM 643 O O . PHE A 1 83 ? -10.746 1.601 2.457 1.00 97.19 83 PHE A O 1
ATOM 650 N N . ALA A 1 84 ? -11.466 3.721 2.531 1.00 94.44 84 ALA A N 1
ATOM 651 C CA . ALA A 1 84 ? -10.118 4.296 2.538 1.00 94.44 84 ALA A CA 1
ATOM 652 C C . ALA A 1 84 ? -9.308 3.891 3.785 1.00 94.44 84 ALA A C 1
ATOM 654 O O . ALA A 1 84 ? -8.164 3.457 3.667 1.00 94.44 84 ALA A O 1
ATOM 655 N N . ASN A 1 85 ? -9.905 3.935 4.981 1.00 93.88 85 ASN A N 1
ATOM 656 C CA . ASN A 1 85 ? -9.250 3.475 6.212 1.00 93.88 85 ASN A CA 1
ATOM 657 C C . ASN A 1 85 ? -8.873 1.984 6.136 1.00 93.88 85 ASN A C 1
ATOM 659 O O . ASN A 1 85 ? -7.777 1.596 6.542 1.00 93.88 85 ASN A O 1
ATOM 663 N N . ALA A 1 86 ? -9.763 1.138 5.610 1.00 95.44 86 ALA A N 1
ATOM 664 C CA . ALA A 1 86 ? -9.478 -0.281 5.426 1.00 95.44 86 ALA A CA 1
ATOM 665 C C . ALA A 1 86 ? -8.372 -0.514 4.387 1.00 95.44 86 ALA A C 1
ATOM 667 O O . ALA A 1 86 ? -7.520 -1.374 4.599 1.00 95.44 86 ALA A O 1
ATOM 668 N N . ALA A 1 87 ? -8.340 0.270 3.306 1.00 95.31 87 ALA A N 1
ATOM 669 C CA . ALA A 1 87 ? -7.284 0.206 2.301 1.00 95.31 87 ALA A CA 1
ATOM 670 C C . ALA A 1 87 ? -5.902 0.483 2.910 1.00 95.31 87 ALA A C 1
ATOM 672 O O . ALA A 1 87 ? -4.963 -0.283 2.699 1.00 95.31 87 ALA A O 1
ATOM 673 N N . ILE A 1 88 ? -5.812 1.522 3.742 1.00 91.06 88 ILE A N 1
ATOM 674 C CA . ILE A 1 88 ? -4.608 1.883 4.497 1.00 91.06 88 ILE A CA 1
ATOM 675 C C . ILE A 1 88 ? -4.168 0.725 5.415 1.00 91.06 88 ILE A C 1
ATOM 677 O O . ILE A 1 88 ? -2.995 0.347 5.419 1.00 91.06 88 ILE A O 1
ATOM 681 N N . ILE A 1 89 ? -5.107 0.099 6.138 1.00 92.94 89 ILE A N 1
ATOM 682 C CA . ILE A 1 89 ? -4.827 -1.088 6.965 1.00 92.94 89 ILE A CA 1
ATOM 683 C C . ILE A 1 89 ? -4.267 -2.231 6.111 1.00 92.94 89 ILE A C 1
ATOM 685 O O . ILE A 1 89 ? -3.222 -2.784 6.456 1.00 92.94 89 ILE A O 1
ATOM 689 N N . TYR A 1 90 ? -4.928 -2.571 4.999 1.00 93.88 90 TYR A N 1
ATOM 690 C CA . TYR A 1 90 ? -4.496 -3.642 4.099 1.00 93.88 90 TYR A CA 1
ATOM 691 C C . TYR A 1 90 ? -3.105 -3.380 3.521 1.00 93.88 90 TYR A C 1
ATOM 693 O O . TYR A 1 90 ? -2.268 -4.282 3.526 1.00 93.88 90 TYR A O 1
ATOM 701 N N . ARG A 1 91 ? -2.813 -2.142 3.108 1.00 90.06 91 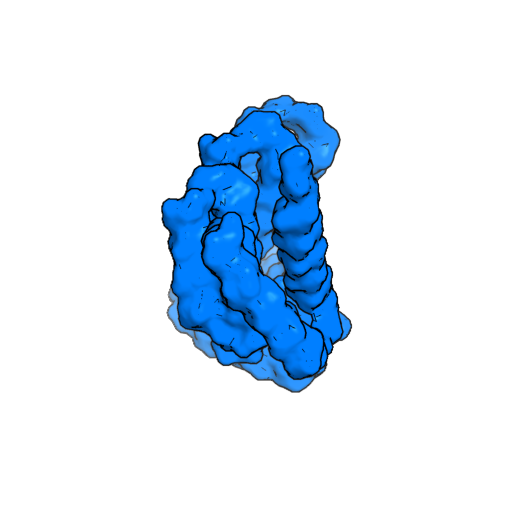ARG A N 1
ATOM 702 C CA . ARG A 1 91 ? -1.498 -1.762 2.578 1.00 90.06 91 ARG A CA 1
ATOM 703 C C . ARG A 1 91 ? -0.381 -2.044 3.582 1.00 90.06 91 ARG A C 1
ATOM 705 O O . ARG A 1 91 ? 0.656 -2.582 3.209 1.00 90.06 91 ARG A O 1
ATOM 712 N N . ARG A 1 92 ? -0.587 -1.744 4.866 1.00 86.06 92 ARG A N 1
ATOM 713 C CA . ARG A 1 92 ? 0.453 -1.937 5.899 1.00 86.06 92 ARG A CA 1
ATOM 714 C C . ARG A 1 92 ? 0.699 -3.364 6.308 1.00 86.06 92 ARG A C 1
ATOM 716 O O . ARG A 1 92 ? 1.757 -3.658 6.851 1.00 86.06 92 ARG A O 1
ATOM 723 N N . ILE A 1 93 ? -0.272 -4.231 6.077 1.00 89.31 93 ILE A N 1
ATOM 724 C CA . ILE A 1 93 ? -0.073 -5.667 6.219 1.00 89.31 93 ILE A CA 1
ATOM 725 C C . ILE A 1 93 ? 0.332 -6.302 4.886 1.00 89.31 93 ILE A C 1
ATOM 727 O O . ILE A 1 93 ? 0.220 -7.512 4.766 1.00 89.31 93 ILE A O 1
ATOM 731 N N . GLY A 1 94 ? 0.763 -5.501 3.899 1.00 87.69 94 GLY A N 1
ATOM 732 C CA . GLY A 1 94 ? 1.263 -5.925 2.585 1.00 87.69 94 GLY A CA 1
ATOM 733 C C . GLY A 1 94 ? 0.220 -6.527 1.645 1.00 87.69 94 GLY A C 1
ATOM 734 O O . GLY A 1 94 ? 0.564 -7.159 0.655 1.00 87.69 94 GLY A O 1
ATOM 735 N N . GLU A 1 95 ? -1.066 -6.316 1.913 1.00 91.25 95 GLU A N 1
ATOM 736 C CA . GLU A 1 95 ? -2.164 -6.792 1.071 1.00 91.25 95 GLU A CA 1
ATOM 737 C C . GLU A 1 95 ? -2.497 -5.763 -0.015 1.00 91.25 95 GLU A C 1
ATOM 739 O O . GLU A 1 95 ? -3.599 -5.208 -0.045 1.00 91.25 95 GLU A O 1
ATOM 744 N N . SER A 1 96 ? -1.536 -5.494 -0.903 1.00 92.44 96 SER A N 1
ATOM 745 C CA . SER A 1 96 ? -1.621 -4.458 -1.947 1.00 92.44 96 SER A CA 1
ATOM 746 C C . SER A 1 96 ? -2.899 -4.561 -2.791 1.00 92.44 96 SER A C 1
ATOM 748 O O . SER A 1 96 ? -3.596 -3.569 -3.000 1.00 92.44 96 SER A O 1
ATOM 750 N N . SER A 1 97 ? -3.272 -5.772 -3.212 1.00 93.50 97 SER A N 1
ATOM 751 C CA . SER A 1 97 ? -4.479 -6.013 -4.014 1.00 93.50 97 SER A CA 1
ATOM 752 C C . SER A 1 97 ? -5.776 -5.719 -3.247 1.00 93.50 97 SER A C 1
ATOM 754 O O . SER A 1 97 ? -6.703 -5.111 -3.792 1.00 93.50 97 SER A O 1
ATOM 756 N N . SER A 1 98 ? -5.843 -6.102 -1.967 1.00 95.50 98 SER A N 1
ATOM 757 C CA . SER A 1 98 ? -6.992 -5.795 -1.102 1.00 95.50 98 SER A CA 1
ATOM 758 C C . SER A 1 98 ? -7.085 -4.293 -0.824 1.00 95.50 98 SER A C 1
ATOM 760 O O . SER A 1 98 ? -8.183 -3.733 -0.826 1.00 95.50 98 SER A O 1
ATOM 762 N N . ALA A 1 99 ? -5.937 -3.630 -0.647 1.00 95.50 99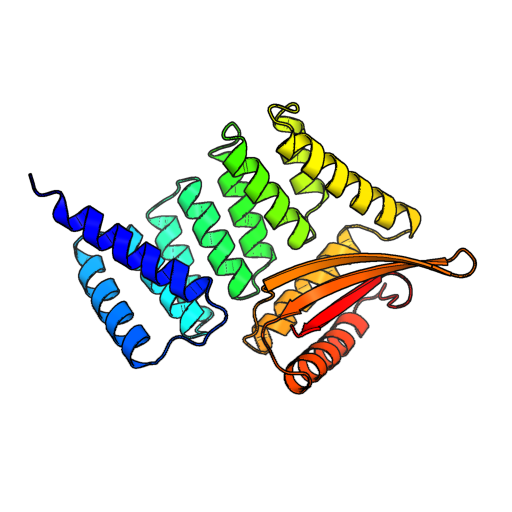 ALA A N 1
ATOM 763 C CA . ALA A 1 99 ? -5.854 -2.184 -0.489 1.00 95.50 99 ALA A CA 1
ATOM 764 C C . ALA A 1 99 ? -6.363 -1.451 -1.736 1.00 95.50 99 ALA A C 1
ATOM 766 O O . ALA A 1 99 ? -7.274 -0.634 -1.630 1.00 95.50 99 ALA A O 1
ATOM 767 N N . ALA A 1 100 ? -5.859 -1.809 -2.920 1.00 96.69 100 ALA A N 1
ATOM 768 C CA . ALA A 1 100 ? -6.293 -1.232 -4.189 1.00 96.69 100 ALA A CA 1
ATOM 769 C C . ALA A 1 100 ? -7.802 -1.407 -4.419 1.00 96.69 100 ALA A C 1
ATOM 771 O O . ALA A 1 100 ? -8.486 -0.458 -4.798 1.00 96.69 100 ALA A O 1
ATOM 772 N N . THR A 1 101 ? -8.343 -2.594 -4.123 1.00 97.38 101 THR A N 1
ATOM 773 C CA . THR A 1 101 ? -9.790 -2.854 -4.213 1.00 97.38 101 THR A CA 1
ATOM 774 C C . THR A 1 101 ? -10.579 -1.911 -3.304 1.00 97.38 101 THR A C 1
ATOM 776 O O . THR A 1 101 ? -11.547 -1.295 -3.741 1.00 97.38 101 THR A O 1
ATOM 779 N N . CYS A 1 102 ? -10.145 -1.742 -2.053 1.00 97.88 102 CYS A N 1
ATOM 780 C CA . CYS A 1 102 ? -10.808 -0.838 -1.116 1.00 97.88 102 CYS A CA 1
ATOM 781 C C . CYS A 1 102 ? -10.701 0.632 -1.547 1.00 97.88 102 CYS A C 1
ATOM 783 O O . CYS A 1 102 ? -11.678 1.362 -1.435 1.00 97.88 102 CYS A O 1
ATOM 785 N N . PHE A 1 103 ? -9.563 1.067 -2.088 1.00 97.69 103 PHE A N 1
ATOM 786 C CA . PHE A 1 103 ? -9.405 2.418 -2.630 1.00 97.69 103 PHE A CA 1
ATOM 787 C C . PHE A 1 103 ? -10.342 2.697 -3.812 1.00 97.69 103 PHE A C 1
ATOM 789 O O . PHE A 1 103 ? -10.975 3.751 -3.861 1.00 97.69 103 PHE A O 1
ATOM 796 N N . ILE A 1 104 ? -10.507 1.737 -4.725 1.00 96.81 104 ILE A N 1
ATOM 797 C CA . ILE A 1 104 ? -11.461 1.846 -5.838 1.00 96.81 104 ILE A CA 1
ATOM 798 C C . ILE A 1 104 ? -12.903 1.951 -5.319 1.00 96.81 104 ILE A C 1
ATOM 800 O O . ILE A 1 104 ? -13.667 2.800 -5.780 1.00 96.81 104 ILE A O 1
ATOM 804 N N . GLU A 1 105 ? -13.268 1.138 -4.327 1.00 97.31 105 GLU A N 1
ATOM 805 C CA . GLU A 1 105 ? -14.587 1.199 -3.686 1.00 97.31 105 GLU A CA 1
ATOM 806 C C . GLU A 1 105 ? -14.813 2.509 -2.910 1.00 97.31 105 GLU A C 1
ATOM 808 O O . GLU A 1 105 ? -15.939 3.017 -2.873 1.00 97.31 105 GLU A O 1
ATOM 813 N N . ALA A 1 106 ? -13.764 3.073 -2.305 1.00 95.25 106 ALA A N 1
ATOM 814 C CA . ALA A 1 106 ? -13.810 4.373 -1.643 1.00 95.25 106 ALA A CA 1
ATOM 815 C C . ALA A 1 106 ? -14.084 5.497 -2.652 1.00 95.25 106 ALA A C 1
ATOM 817 O O . ALA A 1 106 ? -15.002 6.290 -2.435 1.00 95.25 106 ALA A O 1
ATOM 818 N N . HIS A 1 107 ? -13.355 5.517 -3.776 1.00 95.00 107 HIS A N 1
ATOM 819 C CA . HIS A 1 107 ? -13.572 6.470 -4.872 1.00 95.00 107 HIS A CA 1
ATOM 820 C C . HIS A 1 107 ? -15.007 6.409 -5.396 1.00 95.00 107 HIS A C 1
ATOM 822 O O . HIS A 1 107 ? -15.690 7.427 -5.451 1.00 95.00 107 HIS A O 1
ATOM 828 N N . ALA A 1 108 ? -15.521 5.208 -5.678 1.00 94.44 108 ALA A N 1
ATOM 829 C CA . ALA A 1 108 ? -16.879 5.025 -6.199 1.00 94.44 108 ALA A CA 1
ATOM 830 C C . ALA A 1 108 ? -17.981 5.632 -5.303 1.00 94.44 108 ALA A C 1
ATOM 832 O O . ALA A 1 108 ? -19.095 5.876 -5.764 1.00 94.44 108 ALA A O 1
ATOM 833 N N . ARG A 1 109 ? -17.689 5.872 -4.019 1.00 93.62 109 ARG A N 1
ATOM 834 C CA . ARG A 1 109 ? -18.616 6.455 -3.036 1.00 93.62 109 ARG A CA 1
ATOM 835 C C . ARG A 1 109 ? -18.417 7.952 -2.807 1.00 93.62 109 ARG A C 1
ATOM 837 O O . ARG A 1 109 ? -19.284 8.570 -2.193 1.00 93.62 109 ARG A O 1
ATOM 844 N N . ALA A 1 110 ? -17.304 8.523 -3.258 1.00 91.62 110 ALA A N 1
ATOM 845 C CA . ALA A 1 110 ? -16.938 9.922 -3.046 1.00 91.62 110 ALA A CA 1
ATOM 846 C C . ALA A 1 110 ? -16.237 10.529 -4.277 1.00 91.62 110 ALA A C 1
ATOM 848 O O . ALA A 1 110 ? -15.312 11.322 -4.151 1.00 91.62 110 ALA A O 1
ATOM 849 N N . GLU A 1 111 ? -16.711 10.193 -5.477 1.00 87.19 111 GLU A N 1
ATOM 850 C CA . GLU A 1 111 ? -16.072 10.547 -6.757 1.00 87.19 111 GLU A CA 1
ATOM 851 C C . GLU A 1 111 ? -15.943 12.056 -7.038 1.00 87.19 111 GLU A C 1
ATOM 853 O O . GLU A 1 111 ? -15.199 12.461 -7.929 1.00 87.19 111 GLU A O 1
ATOM 858 N N . GLN A 1 112 ? -16.684 12.896 -6.310 1.00 85.94 112 GLN A N 1
ATOM 859 C CA . GLN A 1 112 ? -16.677 14.352 -6.478 1.00 85.94 112 GLN A CA 1
ATOM 860 C C . GLN A 1 112 ? -15.832 15.086 -5.431 1.00 85.94 112 GLN A C 1
ATOM 862 O O . GLN A 1 112 ? -15.665 16.301 -5.554 1.00 85.94 112 GLN A O 1
ATOM 867 N N . ASP A 1 113 ? -15.332 14.381 -4.415 1.00 90.06 113 ASP A N 1
ATOM 868 C CA . ASP A 1 113 ? -14.466 14.954 -3.390 1.00 90.06 113 ASP A CA 1
ATOM 869 C C . ASP A 1 113 ? -13.022 14.975 -3.905 1.00 90.06 113 ASP A C 1
ATOM 871 O O . ASP A 1 113 ? -12.325 13.964 -3.903 1.00 90.06 113 ASP A O 1
ATOM 875 N N . THR A 1 114 ? -12.601 16.133 -4.414 1.00 89.62 114 THR A N 1
ATOM 876 C CA . THR A 1 114 ? -11.323 16.282 -5.114 1.00 89.62 114 THR A CA 1
ATOM 877 C C . THR A 1 114 ? -10.125 15.871 -4.258 1.00 89.62 114 THR A C 1
ATOM 879 O O . THR A 1 114 ? -9.320 15.068 -4.716 1.00 89.62 114 THR A O 1
ATOM 882 N N . GLU A 1 115 ? -10.025 16.359 -3.018 1.00 90.62 115 GLU A N 1
ATOM 883 C CA . GLU A 1 115 ? -8.904 16.037 -2.120 1.00 90.62 115 GLU A CA 1
ATOM 884 C C . GLU A 1 115 ? -8.880 14.537 -1.800 1.00 90.62 115 GLU A C 1
ATOM 886 O O . GLU A 1 115 ? -7.830 13.891 -1.762 1.00 90.62 115 GLU A O 1
ATOM 891 N N . PHE A 1 116 ? -10.058 13.946 -1.606 1.00 90.62 116 PHE A N 1
ATOM 892 C CA . PHE A 1 116 ? -10.174 12.519 -1.347 1.00 90.62 116 PHE A CA 1
ATOM 893 C C . PHE A 1 116 ? -9.727 1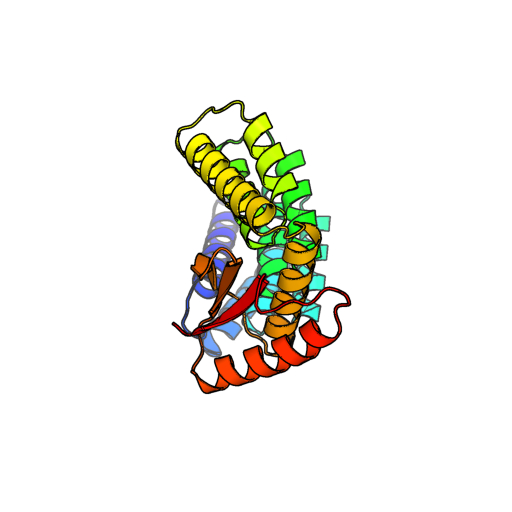1.672 -2.549 1.00 90.62 116 PHE A C 1
ATOM 895 O O . PHE A 1 116 ? -8.984 10.702 -2.382 1.00 90.62 116 PHE A O 1
ATOM 902 N N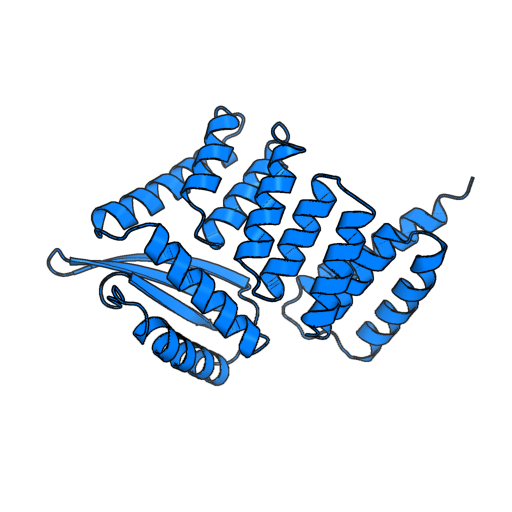 . VAL A 1 117 ? -10.130 12.053 -3.764 1.00 93.25 117 VAL A N 1
ATOM 903 C CA . VAL A 1 117 ? -9.743 11.361 -5.002 1.00 93.25 117 VAL A CA 1
ATOM 904 C C . VAL A 1 117 ? -8.253 11.527 -5.301 1.00 93.25 117 VAL A C 1
ATOM 906 O O . VAL A 1 117 ? -7.616 10.553 -5.697 1.00 93.25 117 VAL A O 1
ATOM 909 N N . GLU A 1 118 ? -7.676 12.710 -5.075 1.00 93.38 118 GLU A N 1
ATOM 910 C CA . GLU A 1 118 ? -6.232 12.954 -5.210 1.00 93.38 118 GLU A CA 1
ATOM 911 C C . GLU A 1 118 ? -5.418 11.999 -4.325 1.00 93.38 118 GLU A C 1
ATOM 913 O O . GLU A 1 118 ? -4.520 11.309 -4.812 1.00 93.38 118 GLU A O 1
ATOM 918 N N . ASN A 1 119 ? -5.787 11.884 -3.046 1.00 92.81 119 ASN A N 1
ATOM 919 C CA . ASN A 1 119 ? -5.126 10.981 -2.103 1.00 92.81 119 ASN A CA 1
ATOM 920 C C . ASN A 1 119 ? -5.243 9.508 -2.524 1.00 92.81 119 ASN A C 1
ATOM 922 O O . ASN A 1 119 ? -4.271 8.755 -2.454 1.00 92.81 119 ASN A O 1
ATOM 926 N N . ILE A 1 120 ? -6.422 9.089 -2.996 1.00 95.19 120 ILE A N 1
ATOM 927 C CA . ILE A 1 120 ? -6.639 7.725 -3.493 1.00 95.19 120 ILE A CA 1
ATOM 928 C C . ILE A 1 120 ? -5.800 7.448 -4.745 1.00 95.19 120 ILE A C 1
ATOM 930 O O . ILE A 1 120 ? -5.195 6.381 -4.853 1.00 95.19 120 ILE A O 1
ATOM 934 N N . ALA A 1 121 ? -5.760 8.383 -5.693 1.00 95.56 121 ALA A N 1
ATOM 935 C CA . ALA A 1 121 ? -4.993 8.230 -6.923 1.00 95.56 121 ALA A CA 1
ATOM 936 C C . ALA A 1 121 ? -3.490 8.125 -6.632 1.00 95.56 121 ALA A C 1
ATOM 938 O O . ALA A 1 121 ? -2.816 7.265 -7.202 1.00 95.56 121 ALA A O 1
ATOM 939 N N . PHE A 1 122 ? -2.984 8.931 -5.695 1.00 94.25 122 PHE A N 1
ATOM 940 C CA . PHE A 1 122 ? -1.607 8.827 -5.225 1.00 94.25 122 PHE A CA 1
ATOM 941 C C . PHE A 1 122 ? -1.320 7.434 -4.646 1.00 94.25 122 PHE A C 1
ATOM 943 O O . PHE A 1 122 ? -0.427 6.739 -5.130 1.00 94.25 122 PHE A O 1
ATOM 950 N N . GLU A 1 123 ? -2.129 6.974 -3.688 1.00 94.69 123 GLU A N 1
ATOM 951 C CA . GLU A 1 123 ? -1.969 5.652 -3.069 1.00 94.69 123 GLU A CA 1
ATOM 952 C C . GLU A 1 123 ? -2.045 4.506 -4.096 1.00 94.69 123 GLU A C 1
ATOM 954 O O . GLU A 1 123 ? -1.262 3.557 -4.035 1.00 94.69 123 GLU A O 1
ATOM 959 N N . LEU A 1 124 ? -2.934 4.596 -5.090 1.00 96.25 124 LEU A N 1
ATOM 960 C CA . LEU A 1 124 ? -3.015 3.617 -6.176 1.00 96.25 124 LEU A CA 1
ATOM 961 C C . LEU A 1 124 ? -1.753 3.600 -7.045 1.00 96.25 124 LEU A C 1
ATOM 963 O O . LEU A 1 124 ? -1.315 2.515 -7.430 1.00 96.25 124 LEU A O 1
ATOM 967 N N . SER A 1 125 ? -1.152 4.758 -7.331 1.00 95.25 125 SER A N 1
ATOM 968 C CA . SER A 1 125 ? 0.101 4.831 -8.093 1.00 95.25 125 SER A CA 1
ATOM 969 C C . SER A 1 125 ? 1.274 4.183 -7.345 1.00 95.25 125 SER A C 1
ATOM 971 O O . SER A 1 125 ? 1.987 3.377 -7.938 1.00 95.25 125 SER A O 1
ATOM 973 N N . CYS A 1 126 ? 1.390 4.386 -6.025 1.00 92.75 126 CYS A N 1
ATOM 974 C CA . CYS A 1 126 ? 2.386 3.697 -5.189 1.00 92.75 126 CYS A CA 1
ATOM 975 C C . CYS A 1 126 ? 2.199 2.170 -5.153 1.00 92.75 126 CYS A C 1
ATOM 977 O O . CYS A 1 126 ? 3.155 1.428 -4.947 1.00 92.75 126 CYS A O 1
ATOM 979 N N . LEU A 1 127 ? 0.970 1.686 -5.357 1.00 94.38 127 LEU A N 1
ATOM 980 C CA . LEU A 1 127 ? 0.652 0.261 -5.499 1.00 94.38 127 LEU A CA 1
ATOM 981 C C . LEU A 1 127 ? 0.773 -0.236 -6.955 1.00 94.38 127 LEU A C 1
ATOM 983 O O . LEU A 1 127 ? 0.306 -1.331 -7.272 1.00 94.38 127 LEU A O 1
ATOM 987 N N . GLY A 1 128 ? 1.322 0.563 -7.873 1.00 95.12 128 GLY A N 1
ATOM 988 C CA . GLY A 1 128 ? 1.490 0.206 -9.285 1.00 95.12 128 GLY A CA 1
ATOM 989 C C . GLY A 1 128 ? 0.203 0.231 -10.114 1.00 95.12 128 GLY A C 1
ATOM 990 O O . GLY A 1 128 ? 0.203 -0.185 -11.269 1.00 95.12 128 GLY A O 1
ATOM 991 N N . ARG A 1 129 ? -0.921 0.718 -9.571 1.00 97.12 129 ARG A N 1
ATOM 992 C CA . ARG A 1 129 ? -2.225 0.786 -10.260 1.00 97.12 129 ARG A CA 1
ATOM 993 C C . ARG A 1 129 ? -2.376 2.088 -11.059 1.00 97.12 129 ARG A C 1
ATOM 995 O O . ARG A 1 129 ? -3.404 2.764 -10.979 1.00 97.12 129 ARG A O 1
ATOM 1002 N N . TYR A 1 130 ? -1.361 2.416 -11.857 1.00 96.88 130 TYR A N 1
ATOM 1003 C CA . TYR A 1 130 ? -1.237 3.670 -12.612 1.00 96.88 130 TYR A CA 1
ATOM 1004 C C . TYR A 1 130 ? -2.455 3.985 -13.491 1.00 96.88 130 TYR A C 1
ATOM 1006 O O . TYR A 1 130 ? -3.027 5.065 -13.384 1.00 96.88 130 TYR A O 1
ATOM 1014 N N . ALA A 1 131 ? -2.928 3.022 -14.288 1.00 96.38 131 ALA A N 1
ATOM 1015 C CA . ALA A 1 131 ? -4.084 3.228 -15.166 1.00 96.38 131 ALA A CA 1
ATOM 1016 C C . ALA A 1 131 ? -5.386 3.529 -14.394 1.00 96.38 131 ALA A C 1
ATOM 1018 O O . ALA A 1 131 ? -6.236 4.292 -14.858 1.00 96.38 131 ALA A O 1
ATOM 1019 N N . ALA A 1 132 ? -5.558 2.937 -13.206 1.00 96.38 132 ALA A N 1
ATOM 1020 C CA . ALA A 1 132 ? -6.705 3.232 -12.352 1.00 96.38 132 ALA A CA 1
ATOM 1021 C C . ALA A 1 132 ? -6.600 4.649 -11.774 1.00 96.38 132 ALA A C 1
ATOM 1023 O O . ALA A 1 132 ? -7.574 5.397 -11.844 1.00 96.38 132 ALA A O 1
ATOM 1024 N N . ALA A 1 133 ? -5.421 5.025 -11.270 1.00 96.44 133 ALA A N 1
ATOM 1025 C CA . ALA A 1 133 ? -5.151 6.360 -10.747 1.00 96.44 133 ALA A CA 1
ATOM 1026 C C . ALA A 1 133 ? -5.350 7.454 -11.814 1.00 96.44 133 ALA A C 1
ATOM 1028 O O . ALA A 1 133 ? -6.066 8.426 -11.571 1.00 96.44 133 ALA A O 1
ATOM 1029 N N . GLU A 1 134 ? -4.811 7.258 -13.025 1.00 96.31 134 GLU A N 1
ATOM 1030 C CA . GLU A 1 134 ? -4.987 8.181 -14.153 1.00 96.31 134 GLU A CA 1
ATOM 1031 C C . GLU A 1 134 ? -6.474 8.389 -14.467 1.00 96.31 134 GLU A C 1
ATOM 1033 O O . GLU A 1 134 ? -6.958 9.522 -14.533 1.00 96.31 134 GLU A O 1
ATOM 1038 N N . LYS A 1 135 ? -7.228 7.290 -14.605 1.00 94.50 135 LYS A N 1
ATOM 1039 C CA . LYS A 1 135 ? -8.660 7.341 -14.908 1.00 94.50 135 LYS A CA 1
ATOM 1040 C C . LYS A 1 135 ? -9.443 8.128 -13.856 1.00 94.50 135 LYS A C 1
ATOM 1042 O O . LYS A 1 135 ? -10.342 8.879 -14.228 1.00 94.50 135 LYS A O 1
ATOM 1047 N N . MET A 1 136 ? -9.125 7.962 -12.570 1.00 93.75 136 MET A N 1
ATOM 1048 C CA . MET A 1 136 ? -9.787 8.697 -11.484 1.00 93.75 136 MET A CA 1
ATOM 1049 C C . MET A 1 136 ? -9.521 10.201 -11.576 1.00 93.75 136 MET A C 1
ATOM 1051 O O . MET A 1 136 ? -10.457 10.996 -11.517 1.00 93.75 136 MET A O 1
ATOM 1055 N N . LEU A 1 137 ? -8.269 10.604 -11.800 1.00 93.25 137 LEU A N 1
ATOM 1056 C CA . LEU A 1 137 ? -7.910 12.020 -11.909 1.00 93.25 137 LEU A CA 1
ATOM 1057 C C . LEU A 1 137 ? -8.490 12.675 -13.165 1.00 93.25 137 LEU A C 1
ATOM 1059 O O . LEU A 1 137 ? -8.936 13.820 -13.114 1.00 93.25 137 LEU A O 1
ATOM 1063 N N . MET A 1 138 ? -8.578 11.945 -14.280 1.00 91.88 138 MET A N 1
ATOM 1064 C CA . MET A 1 138 ? -9.253 12.439 -15.483 1.00 91.88 138 MET A CA 1
ATOM 1065 C C . MET A 1 138 ? -10.738 12.745 -15.240 1.00 91.88 138 MET A C 1
ATOM 1067 O O . MET A 1 138 ? -11.265 13.694 -15.815 1.00 91.88 138 MET A O 1
ATOM 1071 N N . GLN A 1 139 ? -11.418 11.984 -14.373 1.00 89.19 139 GLN A N 1
ATOM 1072 C CA . GLN A 1 139 ? -12.827 12.225 -14.030 1.00 89.19 139 GLN A CA 1
ATOM 1073 C C . GLN A 1 139 ? -13.034 13.515 -13.227 1.00 89.19 139 GLN A C 1
ATOM 1075 O O . GLN A 1 139 ? -14.129 14.080 -13.251 1.00 89.19 139 GLN A O 1
ATOM 1080 N N . LEU A 1 140 ? -11.992 14.017 -12.557 1.00 85.06 140 LEU A N 1
ATOM 1081 C CA . LEU A 1 140 ? -12.053 15.287 -11.839 1.00 85.06 140 LEU A CA 1
ATOM 1082 C C . LEU A 1 140 ? -12.058 16.504 -12.770 1.00 85.06 140 LEU A C 1
ATOM 1084 O O . LEU A 1 140 ? -12.314 17.600 -12.281 1.00 85.06 140 LEU A O 1
ATOM 1088 N N . ASN A 1 141 ? -11.809 16.350 -14.078 1.00 75.44 141 ASN A N 1
ATOM 1089 C CA . ASN A 1 141 ? -11.738 17.453 -15.048 1.00 75.44 141 ASN A CA 1
ATOM 1090 C C . ASN A 1 141 ? -10.826 18.611 -14.591 1.00 75.44 141 ASN A C 1
ATOM 1092 O O . ASN A 1 141 ? -11.167 19.774 -14.796 1.00 75.44 141 ASN A O 1
ATOM 1096 N N . HIS A 1 142 ? -9.688 18.305 -13.958 1.00 69.56 142 HIS A N 1
ATOM 1097 C CA . HIS A 1 142 ? -8.685 19.307 -13.570 1.00 69.56 142 HIS A CA 1
ATOM 1098 C C . HIS A 1 142 ? -9.206 20.405 -12.621 1.00 69.56 142 HIS A C 1
ATOM 1100 O O . HIS A 1 142 ? -8.846 21.574 -12.721 1.00 69.56 142 HIS A O 1
ATOM 1106 N N . LYS A 1 143 ? -10.083 20.041 -11.677 1.00 77.31 143 LYS A N 1
ATOM 1107 C CA . LYS A 1 143 ? -10.659 20.980 -10.693 1.00 77.31 143 LYS A CA 1
ATOM 1108 C C . LYS A 1 143 ? -9.616 21.711 -9.827 1.00 77.31 143 LYS A C 1
ATOM 1110 O O . LYS A 1 143 ? -9.957 22.735 -9.236 1.00 77.31 143 LYS A O 1
ATOM 1115 N N . THR A 1 144 ? -8.395 21.191 -9.718 1.00 86.50 144 THR A N 1
ATOM 1116 C CA . THR A 1 144 ? -7.323 21.663 -8.826 1.00 86.50 144 THR A CA 1
ATOM 1117 C C . THR A 1 144 ? -5.955 21.520 -9.497 1.00 86.50 144 THR A C 1
ATOM 1119 O O . THR A 1 144 ? -5.723 20.579 -10.256 1.00 86.50 144 THR A O 1
ATOM 1122 N N . ALA A 1 145 ? -5.024 22.422 -9.162 1.00 89.38 145 ALA A N 1
ATOM 1123 C CA . ALA A 1 145 ? -3.631 22.336 -9.613 1.00 89.38 145 ALA A CA 1
ATOM 1124 C C . ALA A 1 145 ? -2.951 21.048 -9.117 1.00 89.38 145 ALA A C 1
ATOM 1126 O O . ALA A 1 145 ? -2.213 20.412 -9.857 1.00 89.38 145 ALA A O 1
ATOM 1127 N N . THR A 1 146 ? -3.266 20.606 -7.896 1.00 90.38 146 THR A N 1
ATOM 1128 C CA . THR A 1 146 ? -2.740 19.357 -7.328 1.00 90.38 146 THR A CA 1
ATOM 1129 C C . THR A 1 146 ? -3.164 18.128 -8.137 1.00 90.38 146 THR A C 1
ATOM 1131 O O . THR A 1 146 ? -2.322 17.287 -8.446 1.00 90.38 146 THR A O 1
ATOM 1134 N N . ALA A 1 147 ? -4.432 18.033 -8.556 1.00 90.44 147 ALA A N 1
ATOM 1135 C CA . ALA A 1 147 ? -4.877 16.953 -9.436 1.00 90.44 147 ALA A CA 1
ATOM 1136 C C . ALA A 1 147 ? -4.200 17.004 -10.817 1.00 90.44 147 ALA A C 1
ATOM 1138 O O . ALA A 1 147 ? -3.901 15.953 -11.383 1.00 90.44 147 ALA A O 1
ATOM 1139 N N . GLU A 1 148 ? -3.950 18.199 -11.366 1.00 92.88 148 GLU A N 1
ATOM 1140 C CA . GLU A 1 148 ? -3.204 18.369 -12.622 1.00 92.88 148 GLU A CA 1
ATOM 1141 C C . GLU A 1 148 ? -1.751 17.901 -12.498 1.00 92.88 148 GLU A C 1
ATOM 1143 O O . GLU A 1 148 ? -1.287 17.125 -13.334 1.00 92.88 148 GLU A O 1
ATOM 1148 N N . GLU A 1 149 ? -1.053 18.330 -11.447 1.00 94.19 149 GLU A N 1
ATOM 1149 C CA . GLU A 1 149 ? 0.332 17.950 -11.158 1.00 94.19 149 GLU A CA 1
ATOM 1150 C C . GLU A 1 149 ? 0.462 16.439 -10.954 1.00 94.19 149 GLU A C 1
ATOM 1152 O O . GLU A 1 149 ? 1.322 15.802 -11.565 1.00 94.19 149 GLU A O 1
ATOM 1157 N N . LEU A 1 150 ? -0.429 15.840 -10.156 1.00 94.69 150 LEU A N 1
ATOM 1158 C CA . LEU A 1 150 ? -0.425 14.401 -9.910 1.00 94.69 150 LEU A CA 1
ATOM 1159 C C . LEU A 1 150 ? -0.732 13.603 -11.185 1.00 94.69 150 LEU A C 1
ATOM 1161 O O . LEU A 1 150 ? -0.064 12.606 -11.457 1.00 94.69 150 LEU A O 1
ATOM 1165 N N . LEU A 1 151 ? -1.699 14.047 -11.994 1.00 95.62 151 LEU A N 1
ATOM 1166 C CA . LEU A 1 151 ? -2.008 13.412 -13.276 1.00 95.62 151 LEU A CA 1
ATOM 1167 C C . LEU A 1 151 ? -0.829 13.512 -14.252 1.00 95.62 151 LEU A C 1
ATOM 1169 O O . LEU A 1 151 ? -0.538 12.540 -14.947 1.00 95.62 151 LEU A O 1
ATOM 1173 N N . SER A 1 152 ? -0.152 14.663 -14.305 1.00 95.75 152 SER A N 1
ATOM 1174 C CA . SER A 1 152 ? 1.060 14.834 -15.113 1.00 95.75 152 SER A CA 1
ATOM 1175 C C . SER A 1 152 ? 2.155 13.879 -14.654 1.00 95.75 152 SER A C 1
ATOM 1177 O O . SER A 1 152 ? 2.699 13.153 -15.476 1.00 95.75 152 SER A O 1
ATOM 1179 N N . SER A 1 153 ? 2.412 13.808 -13.345 1.00 95.38 153 SER A N 1
ATOM 1180 C CA . SER A 1 153 ? 3.407 12.904 -12.760 1.00 95.38 153 SER A CA 1
ATOM 1181 C C . SER A 1 153 ? 3.123 11.434 -13.099 1.00 95.38 153 SER A C 1
ATOM 1183 O O . SER A 1 153 ? 3.996 10.723 -13.589 1.00 95.38 153 SER A O 1
ATOM 1185 N N . ILE A 1 154 ? 1.871 10.987 -12.936 1.00 96.31 154 ILE A N 1
ATOM 1186 C CA . ILE A 1 154 ? 1.434 9.625 -13.287 1.00 96.31 154 ILE A CA 1
ATOM 1187 C C . ILE A 1 154 ? 1.642 9.332 -14.778 1.00 96.31 154 ILE A C 1
ATOM 1189 O O . ILE A 1 154 ? 2.086 8.242 -15.137 1.00 96.31 154 ILE A O 1
ATOM 1193 N N . ARG A 1 155 ? 1.333 10.292 -15.656 1.00 96.81 155 ARG A N 1
ATOM 1194 C CA . ARG A 1 155 ? 1.533 10.142 -17.103 1.00 96.81 155 ARG A CA 1
ATOM 1195 C C . ARG A 1 155 ? 3.001 10.114 -17.488 1.00 96.81 155 ARG A C 1
ATOM 1197 O O . ARG A 1 155 ? 3.360 9.342 -18.372 1.00 96.81 155 ARG A O 1
ATOM 1204 N N . ASP A 1 156 ? 3.830 10.913 -16.830 1.00 96.50 156 ASP A N 1
ATOM 1205 C CA . ASP A 1 156 ? 5.273 10.919 -17.046 1.00 96.50 156 ASP A CA 1
ATOM 1206 C C . ASP A 1 156 ? 5.886 9.578 -16.623 1.00 96.50 156 ASP A C 1
ATOM 1208 O O . ASP A 1 156 ? 6.686 9.013 -17.365 1.00 96.50 156 ASP A O 1
ATOM 1212 N N . ASP A 1 157 ? 5.460 9.014 -15.490 1.00 95.75 157 ASP A N 1
ATOM 1213 C CA . ASP A 1 157 ? 5.853 7.666 -15.068 1.00 95.75 157 ASP A CA 1
ATOM 1214 C C . ASP A 1 157 ? 5.411 6.604 -16.087 1.00 95.75 157 ASP A C 1
ATOM 1216 O O . ASP A 1 157 ? 6.225 5.801 -16.543 1.00 95.75 157 ASP A O 1
ATOM 1220 N N . MET A 1 158 ? 4.143 6.631 -16.515 1.00 97.19 158 MET A N 1
ATOM 1221 C CA . MET A 1 158 ? 3.621 5.730 -17.553 1.00 97.19 158 MET A CA 1
ATOM 1222 C C . MET A 1 158 ? 4.382 5.853 -18.877 1.00 97.19 158 MET A C 1
ATOM 1224 O O . MET A 1 158 ? 4.659 4.840 -19.523 1.00 97.19 158 MET A O 1
ATOM 1228 N N . ALA A 1 159 ? 4.754 7.071 -19.274 1.00 96.06 159 ALA A N 1
ATOM 1229 C CA . ALA A 1 159 ? 5.568 7.313 -20.455 1.00 96.06 159 ALA A CA 1
ATOM 1230 C C . ALA A 1 159 ? 6.971 6.722 -20.287 1.00 96.06 159 ALA A C 1
ATOM 1232 O O . ALA A 1 159 ? 7.432 6.027 -21.188 1.00 96.06 159 ALA A O 1
ATOM 1233 N N . ARG A 1 160 ? 7.619 6.905 -19.130 1.00 94.81 160 ARG A N 1
ATOM 1234 C CA . ARG A 1 160 ? 8.932 6.306 -18.842 1.00 94.81 160 ARG A CA 1
ATOM 1235 C C . ARG A 1 160 ? 8.884 4.782 -18.923 1.00 94.81 160 ARG A C 1
ATOM 1237 O O . ARG A 1 160 ? 9.771 4.194 -19.538 1.00 94.81 160 ARG A O 1
ATOM 1244 N N . PHE A 1 161 ? 7.850 4.144 -18.364 1.00 96.06 161 PHE A N 1
ATOM 1245 C CA . PHE A 1 161 ? 7.660 2.693 -18.493 1.00 96.06 161 PHE A CA 1
ATOM 1246 C C . PHE A 1 161 ? 7.529 2.281 -19.961 1.00 96.06 161 PHE A C 1
ATOM 1248 O O . PHE A 1 161 ? 8.267 1.409 -20.414 1.00 96.06 161 PHE A O 1
ATOM 1255 N N . ALA A 1 162 ? 6.667 2.953 -20.729 1.00 95.25 162 ALA A N 1
ATOM 1256 C CA . ALA A 1 162 ? 6.475 2.657 -22.147 1.00 95.25 162 ALA A CA 1
ATOM 1257 C C . ALA A 1 162 ? 7.760 2.858 -22.973 1.00 95.25 162 ALA A C 1
ATOM 1259 O O . ALA A 1 162 ? 8.084 2.049 -23.838 1.00 95.25 162 ALA A O 1
ATOM 1260 N N . GLU A 1 163 ? 8.525 3.910 -22.691 1.00 93.38 163 GLU A N 1
ATOM 1261 C CA . GLU A 1 163 ? 9.805 4.196 -23.340 1.00 93.38 163 GLU A CA 1
ATOM 1262 C C . GLU A 1 163 ? 10.898 3.171 -23.009 1.00 93.38 163 GLU A C 1
ATOM 1264 O O . GLU A 1 163 ? 11.799 2.945 -23.819 1.00 93.38 163 GLU A O 1
ATOM 1269 N N . ALA A 1 164 ? 10.830 2.562 -21.825 1.00 92.88 164 ALA A N 1
ATOM 1270 C CA . ALA A 1 164 ? 11.666 1.439 -21.417 1.00 92.88 164 ALA A CA 1
ATOM 1271 C C . ALA A 1 164 ? 11.073 0.075 -21.827 1.00 92.88 164 ALA A C 1
ATOM 1273 O O . ALA A 1 164 ? 11.649 -0.960 -21.484 1.00 92.88 164 ALA A O 1
ATOM 1274 N N . ASP A 1 165 ? 9.959 0.066 -22.575 1.00 93.44 165 ASP A N 1
ATOM 1275 C CA . ASP A 1 165 ? 9.216 -1.115 -23.042 1.00 93.44 165 ASP A CA 1
ATOM 1276 C C . ASP A 1 165 ? 8.734 -2.028 -21.884 1.00 93.44 165 ASP A C 1
ATOM 1278 O O . ASP A 1 165 ? 8.679 -3.250 -21.983 1.00 93.44 165 ASP A O 1
ATOM 1282 N N . ILE A 1 166 ? 8.415 -1.417 -20.742 1.00 95.31 166 ILE A N 1
ATOM 1283 C CA . ILE A 1 166 ? 7.914 -2.078 -19.533 1.00 95.31 166 ILE A CA 1
ATOM 1284 C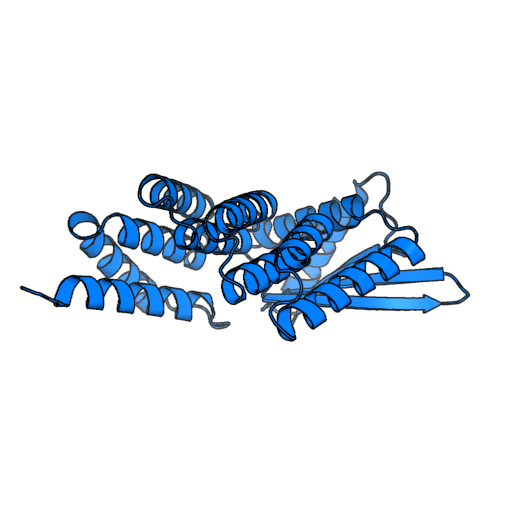 C . ILE A 1 166 ? 6.382 -2.027 -19.528 1.00 95.31 166 ILE A C 1
ATOM 1286 O O . ILE A 1 166 ? 5.790 -0.948 -19.611 1.00 95.31 166 ILE A O 1
ATOM 1290 N N . ASP A 1 167 ? 5.734 -3.183 -19.374 1.00 95.06 167 ASP A N 1
ATOM 1291 C CA . ASP A 1 167 ? 4.285 -3.257 -19.191 1.00 95.06 167 ASP A CA 1
ATOM 1292 C C . ASP A 1 167 ? 3.908 -2.864 -17.750 1.00 95.06 167 ASP A C 1
ATOM 1294 O O . ASP A 1 167 ? 4.551 -3.267 -16.777 1.00 95.06 167 ASP A O 1
ATOM 1298 N N . LEU A 1 168 ? 2.829 -2.094 -17.580 1.00 95.62 168 LEU A N 1
ATOM 1299 C CA . LEU A 1 168 ? 2.327 -1.724 -16.251 1.00 95.62 168 LEU A CA 1
ATOM 1300 C C . LEU A 1 168 ? 1.930 -2.946 -15.412 1.00 95.62 168 LEU A C 1
ATOM 1302 O O . LEU A 1 168 ? 1.978 -2.890 -14.185 1.00 95.62 168 LEU A O 1
ATOM 1306 N N . SER A 1 169 ? 1.541 -4.048 -16.053 1.00 95.19 169 SER A N 1
ATOM 1307 C CA . SER A 1 169 ? 1.263 -5.312 -15.375 1.00 95.19 169 SER A CA 1
ATOM 1308 C C . SER A 1 169 ? 2.518 -5.941 -14.768 1.00 95.19 169 SER A C 1
ATOM 1310 O O . SER A 1 169 ? 2.418 -6.508 -13.679 1.00 95.19 169 SER A O 1
ATOM 1312 N N . ASP A 1 170 ? 3.693 -5.770 -15.386 1.00 95.31 170 ASP A N 1
ATOM 1313 C CA . ASP A 1 170 ? 4.969 -6.194 -14.803 1.00 95.31 170 ASP A CA 1
ATOM 1314 C C . ASP A 1 170 ? 5.307 -5.327 -13.584 1.00 95.31 170 ASP A C 1
ATOM 1316 O O . ASP A 1 170 ? 5.624 -5.864 -12.523 1.00 95.31 170 ASP A O 1
ATOM 1320 N N . VAL A 1 171 ? 5.143 -4.001 -13.685 1.00 96.00 171 VAL A N 1
ATOM 1321 C CA . VAL A 1 171 ? 5.318 -3.067 -12.551 1.00 96.00 171 VAL A CA 1
ATOM 1322 C C . VAL A 1 171 ? 4.428 -3.466 -11.375 1.00 96.00 171 VAL A C 1
ATOM 1324 O O . VAL A 1 171 ? 4.897 -3.621 -10.246 1.00 96.00 171 VAL A O 1
ATOM 1327 N N . GLN A 1 172 ? 3.142 -3.689 -11.645 1.00 95.81 172 GLN A N 1
ATOM 1328 C CA . GLN A 1 172 ? 2.177 -4.139 -10.651 1.00 95.81 172 GLN A CA 1
ATOM 1329 C C . GLN A 1 172 ? 2.575 -5.491 -10.036 1.00 95.81 172 GLN A C 1
ATOM 1331 O O . GLN A 1 172 ? 2.497 -5.640 -8.817 1.00 95.81 172 GLN A O 1
ATOM 1336 N N . ALA A 1 173 ? 2.995 -6.471 -10.841 1.00 95.25 173 ALA A N 1
ATOM 1337 C CA . ALA A 1 173 ? 3.374 -7.792 -10.344 1.00 95.25 173 ALA A CA 1
ATOM 1338 C C . ALA A 1 173 ? 4.609 -7.731 -9.435 1.00 95.25 173 ALA A C 1
ATOM 1340 O O . ALA A 1 173 ? 4.614 -8.351 -8.370 1.00 95.25 173 ALA A O 1
ATOM 1341 N N . GLN A 1 174 ? 5.633 -6.961 -9.819 1.00 96.62 174 GLN A N 1
ATOM 1342 C CA . GLN A 1 174 ? 6.835 -6.797 -9.001 1.00 96.62 174 GLN A CA 1
ATOM 1343 C C . GLN A 1 174 ? 6.533 -6.061 -7.688 1.00 96.62 174 GLN A C 1
ATOM 1345 O O . GLN A 1 174 ? 6.992 -6.495 -6.632 1.00 96.62 174 GLN A O 1
ATOM 1350 N N . LEU A 1 175 ? 5.700 -5.013 -7.717 1.00 96.25 175 LEU A N 1
ATOM 1351 C CA . LEU A 1 175 ? 5.262 -4.318 -6.502 1.00 96.25 175 LEU A CA 1
ATOM 1352 C C . LEU A 1 175 ? 4.418 -5.214 -5.589 1.00 96.25 175 LEU A C 1
ATOM 1354 O O . LEU A 1 175 ? 4.645 -5.231 -4.381 1.00 96.25 175 LEU A O 1
ATOM 1358 N N . ASP A 1 176 ? 3.485 -5.998 -6.135 1.00 95.12 176 ASP A N 1
ATOM 1359 C CA . ASP A 1 176 ? 2.685 -6.944 -5.347 1.00 95.12 176 ASP A CA 1
ATOM 1360 C C . ASP A 1 176 ? 3.585 -8.004 -4.668 1.00 95.12 176 ASP A C 1
ATOM 1362 O O . ASP A 1 176 ? 3.369 -8.344 -3.501 1.00 95.12 176 ASP A O 1
ATOM 1366 N N . ILE A 1 177 ? 4.641 -8.477 -5.348 1.00 96.19 177 ILE A N 1
ATOM 1367 C CA . ILE A 1 177 ? 5.658 -9.360 -4.753 1.00 96.19 177 ILE A CA 1
ATOM 1368 C C . ILE A 1 177 ? 6.432 -8.641 -3.648 1.00 96.19 177 ILE A C 1
ATOM 1370 O O . ILE A 1 177 ? 6.584 -9.207 -2.565 1.00 96.19 177 ILE A O 1
ATOM 1374 N N . ALA A 1 178 ? 6.892 -7.412 -3.888 1.00 96.44 178 ALA A N 1
ATOM 1375 C CA . ALA A 1 178 ? 7.650 -6.642 -2.909 1.00 96.44 178 ALA A CA 1
ATOM 1376 C C . ALA A 1 178 ? 6.832 -6.376 -1.638 1.00 96.44 178 ALA A C 1
ATOM 1378 O O . ALA A 1 178 ? 7.287 -6.681 -0.537 1.00 96.44 178 ALA A O 1
ATOM 1379 N N . TYR A 1 179 ? 5.576 -5.940 -1.755 1.00 94.06 179 TYR A N 1
ATOM 1380 C CA . TYR A 1 179 ? 4.690 -5.805 -0.593 1.00 94.06 179 TYR A CA 1
ATOM 1381 C C . TYR A 1 179 ? 4.475 -7.138 0.145 1.00 94.06 179 TYR A C 1
ATOM 1383 O O . TYR A 1 179 ? 4.430 -7.148 1.377 1.00 94.06 179 TYR A O 1
ATOM 1391 N N . GLY A 1 180 ? 4.413 -8.263 -0.575 1.00 93.25 180 GLY A N 1
ATOM 1392 C CA . GLY A 1 180 ? 4.358 -9.602 0.020 1.00 93.25 180 GLY A CA 1
ATOM 1393 C C . GLY A 1 180 ? 5.650 -10.021 0.740 1.00 93.25 180 GLY A C 1
ATOM 1394 O O . GLY A 1 180 ? 5.590 -10.690 1.772 1.00 93.25 180 GLY A O 1
ATOM 1395 N N . VAL A 1 181 ? 6.822 -9.618 0.242 1.00 95.19 181 VAL A N 1
ATOM 1396 C CA . VAL A 1 181 ? 8.112 -9.815 0.931 1.00 95.19 181 VAL A CA 1
ATOM 1397 C C . VAL A 1 181 ? 8.158 -8.979 2.201 1.00 95.19 181 VAL A C 1
ATOM 1399 O O . VAL A 1 181 ? 8.392 -9.527 3.276 1.00 95.19 181 VAL A O 1
ATOM 1402 N N . ALA A 1 182 ? 7.850 -7.686 2.106 1.00 91.50 182 ALA A N 1
ATOM 1403 C CA . ALA A 1 182 ? 7.810 -6.796 3.260 1.00 91.50 182 ALA A CA 1
ATOM 1404 C C . ALA A 1 182 ? 6.875 -7.351 4.349 1.00 91.50 182 ALA A C 1
ATOM 1406 O O . ALA A 1 182 ? 7.265 -7.464 5.512 1.00 91.50 182 ALA A O 1
ATOM 1407 N N . GLN A 1 183 ? 5.688 -7.829 3.956 1.00 88.56 183 GLN A N 1
ATOM 1408 C CA . GLN A 1 183 ? 4.749 -8.514 4.846 1.00 88.56 183 GLN A CA 1
ATOM 1409 C C . GLN A 1 183 ? 5.375 -9.718 5.557 1.00 88.56 183 GLN A C 1
ATOM 1411 O O . GLN A 1 183 ? 5.230 -9.840 6.773 1.00 88.56 183 GLN A O 1
ATOM 1416 N N . ALA A 1 184 ? 6.048 -10.610 4.824 1.00 89.69 184 ALA A N 1
ATOM 1417 C CA . ALA A 1 184 ? 6.647 -11.821 5.387 1.00 89.69 184 ALA A CA 1
ATOM 1418 C C . ALA A 1 184 ? 7.720 -11.515 6.448 1.00 89.69 184 ALA A C 1
ATOM 1420 O O . ALA A 1 184 ? 7.898 -12.292 7.386 1.00 89.69 184 ALA A O 1
ATOM 1421 N N . HIS A 1 185 ? 8.375 -10.358 6.334 1.00 88.44 185 HIS A N 1
ATOM 1422 C CA . HIS A 1 185 ? 9.358 -9.849 7.297 1.00 88.44 185 HIS A CA 1
ATOM 1423 C C . HIS A 1 185 ? 8.781 -8.891 8.337 1.00 88.44 185 HIS A C 1
ATOM 1425 O O . HIS A 1 185 ? 9.515 -8.377 9.176 1.00 88.44 185 HIS A O 1
ATOM 1431 N N . ASN A 1 186 ? 7.466 -8.669 8.333 1.00 81.69 186 ASN A N 1
ATOM 1432 C CA . ASN A 1 186 ? 6.783 -7.711 9.206 1.00 81.69 186 ASN A CA 1
ATOM 1433 C C . ASN A 1 186 ? 7.256 -6.255 9.032 1.00 81.69 186 ASN A C 1
ATOM 1435 O O . ASN A 1 186 ? 7.177 -5.454 9.967 1.00 81.69 186 ASN A O 1
ATOM 1439 N N . VAL A 1 187 ? 7.693 -5.906 7.824 1.00 85.50 187 VAL A N 1
ATOM 1440 C CA . VAL A 1 187 ? 8.108 -4.563 7.417 1.00 85.50 187 VAL A CA 1
ATOM 1441 C C . VAL A 1 187 ? 7.005 -3.924 6.579 1.00 85.50 187 VAL A C 1
ATOM 1443 O O . VAL A 1 187 ? 6.313 -4.588 5.810 1.00 85.50 187 VAL A O 1
ATOM 1446 N N . ALA A 1 188 ? 6.815 -2.618 6.741 1.00 83.06 188 ALA A N 1
ATOM 1447 C CA . ALA A 1 188 ? 5.860 -1.855 5.953 1.00 83.06 188 ALA A CA 1
ATOM 1448 C C . ALA A 1 188 ? 6.595 -0.747 5.192 1.00 83.06 188 ALA A C 1
ATOM 1450 O O . ALA A 1 188 ? 7.195 0.105 5.849 1.00 83.06 188 ALA A O 1
ATOM 1451 N N . PRO A 1 189 ? 6.502 -0.703 3.852 1.00 88.06 189 PRO A N 1
ATOM 1452 C CA . PRO A 1 189 ? 7.040 0.411 3.084 1.00 88.06 189 PRO A CA 1
ATOM 1453 C C . PRO A 1 189 ? 6.421 1.747 3.520 1.00 88.06 189 PRO A C 1
ATOM 1455 O O . PRO A 1 189 ? 5.198 1.854 3.692 1.00 88.06 189 PRO A O 1
ATOM 1458 N N . THR A 1 190 ? 7.262 2.759 3.717 1.00 82.44 190 THR A N 1
ATOM 1459 C CA . THR A 1 190 ? 6.893 4.096 4.207 1.00 82.44 190 THR A CA 1
ATOM 1460 C C . THR A 1 190 ? 6.893 5.146 3.107 1.00 82.44 190 THR A C 1
ATOM 1462 O O . THR A 1 190 ? 6.117 6.097 3.190 1.00 82.44 190 THR A O 1
ATOM 1465 N N . ALA A 1 191 ? 7.688 4.962 2.054 1.00 84.50 191 ALA A N 1
ATOM 1466 C CA . ALA A 1 191 ? 7.690 5.846 0.897 1.00 84.50 191 ALA A CA 1
ATOM 1467 C C . ALA A 1 191 ? 8.010 5.102 -0.402 1.00 84.50 191 ALA A C 1
ATOM 1469 O O . ALA A 1 191 ? 8.510 3.980 -0.388 1.00 84.50 191 ALA A O 1
ATOM 1470 N N . TYR A 1 192 ? 7.697 5.767 -1.510 1.00 90.44 192 TYR A N 1
ATOM 1471 C CA . TYR A 1 192 ? 7.864 5.287 -2.874 1.00 90.44 192 TYR A CA 1
ATOM 1472 C C . TYR A 1 192 ? 8.755 6.265 -3.640 1.00 90.44 192 TYR A C 1
ATOM 1474 O O . TYR A 1 192 ? 8.515 7.474 -3.596 1.00 90.44 192 TYR A O 1
ATOM 1482 N N . GLY A 1 193 ? 9.763 5.746 -4.331 1.00 91.62 193 GLY A N 1
ATOM 1483 C CA . GLY A 1 193 ? 10.624 6.494 -5.237 1.00 91.62 193 GLY A CA 1
ATOM 1484 C C . GLY A 1 193 ? 10.644 5.843 -6.613 1.00 91.62 193 GLY A C 1
ATOM 1485 O O . GLY A 1 193 ? 10.592 4.622 -6.721 1.00 91.62 193 GLY A O 1
ATOM 1486 N N . LEU A 1 194 ? 10.737 6.656 -7.664 1.00 94.19 194 LEU A N 1
ATOM 1487 C CA . LEU A 1 194 ? 10.950 6.184 -9.028 1.00 94.19 194 LEU A CA 1
ATOM 1488 C C . LEU A 1 194 ? 12.112 6.952 -9.646 1.00 94.19 194 LEU A C 1
ATOM 1490 O O . LEU A 1 194 ? 12.119 8.184 -9.672 1.00 94.19 194 LEU A O 1
ATOM 1494 N N . GLN A 1 195 ? 13.088 6.215 -10.160 1.00 94.19 195 GLN A N 1
ATOM 1495 C CA . GLN A 1 195 ? 14.253 6.758 -10.840 1.00 94.19 195 GLN A CA 1
ATOM 1496 C C . GLN A 1 195 ? 14.371 6.107 -12.213 1.00 94.19 195 GLN A C 1
ATOM 1498 O O . GLN A 1 195 ? 14.388 4.886 -12.333 1.00 94.19 195 GLN A O 1
ATOM 1503 N N . ALA A 1 196 ? 14.463 6.928 -13.255 1.00 92.06 196 ALA A N 1
ATOM 1504 C CA . ALA A 1 196 ? 14.751 6.465 -14.603 1.00 92.06 196 ALA A CA 1
ATOM 1505 C C . ALA A 1 196 ? 16.203 6.797 -14.946 1.00 92.06 196 ALA A C 1
ATOM 1507 O O . ALA A 1 196 ? 16.663 7.918 -14.717 1.00 92.06 196 ALA A O 1
ATOM 1508 N N . SER A 1 197 ? 16.913 5.834 -15.522 1.00 91.19 197 SER A N 1
ATOM 1509 C CA . SER A 1 197 ? 18.268 6.019 -16.024 1.00 91.19 197 SER A CA 1
ATOM 1510 C C . SER A 1 197 ? 18.360 5.577 -17.483 1.00 91.19 197 SER A C 1
ATOM 1512 O O . SER A 1 197 ? 17.537 4.800 -17.972 1.00 91.19 197 SER A O 1
ATOM 1514 N N . SER A 1 198 ? 19.331 6.123 -18.209 1.00 88.75 198 SER A N 1
ATOM 1515 C CA . SER A 1 198 ? 19.588 5.766 -19.601 1.00 88.75 198 SER A CA 1
ATOM 1516 C C . SER A 1 198 ? 21.085 5.603 -19.791 1.00 88.75 198 SER A C 1
ATOM 1518 O O . SER A 1 198 ? 21.819 6.582 -19.662 1.00 88.75 198 SER A O 1
ATOM 1520 N N . ASP A 1 199 ? 21.517 4.401 -20.154 1.00 83.31 199 ASP A N 1
ATOM 1521 C CA . ASP A 1 199 ? 22.913 4.090 -20.452 1.00 83.31 199 ASP A CA 1
ATOM 1522 C C . ASP A 1 199 ? 23.028 3.426 -21.828 1.00 83.31 199 ASP A C 1
ATOM 1524 O O . ASP A 1 199 ? 22.295 2.491 -22.144 1.00 83.31 199 ASP A O 1
ATOM 1528 N N . GLU A 1 200 ? 23.890 3.970 -22.690 1.00 81.44 200 GLU A N 1
ATOM 1529 C CA . GLU A 1 200 ? 24.102 3.514 -24.077 1.00 81.44 200 GLU A CA 1
ATOM 1530 C C . GLU A 1 200 ? 22.808 3.267 -24.894 1.00 81.44 200 GLU A C 1
ATOM 1532 O O . GLU A 1 200 ? 22.739 2.404 -25.769 1.00 81.44 200 GLU A O 1
ATOM 1537 N N . GLY A 1 201 ? 21.753 4.042 -24.618 1.00 77.00 201 GLY A N 1
ATOM 1538 C CA . GLY A 1 201 ? 20.447 3.921 -25.276 1.00 77.00 201 GLY A CA 1
ATOM 1539 C C . GLY A 1 201 ? 19.515 2.860 -24.680 1.00 77.00 201 GLY A C 1
ATOM 1540 O O . GLY A 1 201 ? 18.380 2.737 -25.140 1.00 77.00 201 GLY A O 1
ATOM 1541 N N . ARG A 1 202 ? 19.943 2.130 -23.644 1.00 82.69 202 ARG A N 1
ATOM 1542 C CA . ARG A 1 202 ? 19.075 1.284 -22.817 1.00 82.69 202 ARG A CA 1
ATOM 1543 C C . ARG A 1 202 ? 18.511 2.105 -21.669 1.00 82.69 202 ARG A C 1
ATOM 1545 O O . ARG A 1 202 ? 19.260 2.720 -20.916 1.00 82.69 202 ARG A O 1
ATOM 1552 N N . ARG A 1 203 ? 17.187 2.109 -21.545 1.00 91.25 203 ARG A N 1
ATOM 1553 C CA . ARG A 1 203 ? 16.479 2.761 -20.442 1.00 91.25 203 ARG A CA 1
ATOM 1554 C C . ARG A 1 203 ? 16.190 1.733 -19.361 1.00 91.25 203 ARG A C 1
ATOM 1556 O O . ARG A 1 203 ? 15.734 0.635 -19.675 1.00 91.25 203 ARG A O 1
ATOM 1563 N N . SER A 1 204 ? 16.449 2.103 -18.118 1.00 93.69 204 SER A N 1
ATOM 1564 C CA . SER A 1 204 ? 16.123 1.299 -16.947 1.00 93.69 204 SER A CA 1
ATOM 1565 C C . SER A 1 204 ? 15.369 2.136 -15.924 1.00 93.69 204 SER A C 1
ATOM 1567 O O . SER A 1 204 ? 15.517 3.361 -15.865 1.00 93.69 204 SER A O 1
ATOM 1569 N N . ILE A 1 205 ? 14.533 1.473 -15.136 1.00 96.50 205 ILE A N 1
ATOM 1570 C CA . ILE A 1 205 ? 13.729 2.079 -14.086 1.00 96.50 205 ILE A CA 1
ATOM 1571 C C . ILE A 1 205 ? 13.989 1.334 -12.784 1.00 96.50 205 ILE A C 1
ATOM 1573 O O . ILE A 1 205 ? 13.868 0.111 -12.719 1.00 96.50 205 ILE A O 1
ATOM 1577 N N . LEU A 1 206 ? 14.324 2.101 -11.753 1.00 96.50 206 LEU A N 1
ATOM 1578 C CA . LEU A 1 206 ? 14.383 1.664 -10.371 1.00 96.50 206 LEU A CA 1
ATOM 1579 C C . LEU A 1 206 ? 13.163 2.215 -9.634 1.00 96.50 206 LEU A C 1
ATOM 1581 O O . LEU A 1 206 ? 12.901 3.419 -9.662 1.00 96.50 206 LEU A O 1
ATOM 1585 N N . ILE A 1 207 ? 12.441 1.326 -8.968 1.00 97.06 207 ILE A N 1
ATOM 1586 C CA . ILE A 1 207 ? 11.384 1.659 -8.025 1.00 97.06 207 ILE A CA 1
ATOM 1587 C C . ILE A 1 207 ? 11.889 1.328 -6.624 1.00 97.06 207 ILE A C 1
ATOM 1589 O O . ILE A 1 207 ? 12.135 0.165 -6.310 1.00 97.06 207 ILE A O 1
ATOM 1593 N N . SER A 1 208 ? 12.005 2.347 -5.781 1.00 96.31 208 SER A N 1
ATOM 1594 C CA . SER A 1 208 ? 12.502 2.221 -4.413 1.00 96.31 208 SER A CA 1
ATOM 1595 C C . SER A 1 208 ? 11.340 2.243 -3.422 1.00 96.31 208 SER A C 1
ATOM 1597 O O . SER A 1 208 ? 10.529 3.173 -3.401 1.00 96.31 208 SER A O 1
ATOM 1599 N N . LEU A 1 209 ? 11.259 1.221 -2.576 1.00 95.06 209 LEU A N 1
ATOM 1600 C CA . LEU A 1 209 ? 10.342 1.124 -1.450 1.00 95.06 209 LEU A CA 1
ATOM 1601 C C . LEU A 1 209 ? 11.116 1.404 -0.167 1.00 95.06 209 LEU A C 1
ATOM 1603 O O . LEU A 1 209 ? 11.833 0.547 0.347 1.00 95.06 209 LEU A O 1
ATOM 1607 N N . HIS A 1 210 ? 10.953 2.604 0.378 1.00 92.50 210 HIS A N 1
ATOM 1608 C CA . HIS A 1 210 ? 11.652 2.955 1.605 1.00 92.50 210 HIS A CA 1
ATOM 1609 C C . HIS A 1 210 ? 11.066 2.221 2.804 1.00 92.50 210 HIS A C 1
ATOM 1611 O O . HIS A 1 210 ? 9.843 2.104 2.927 1.00 92.50 210 HIS A O 1
ATOM 1617 N N . ILE A 1 211 ? 11.932 1.780 3.707 1.00 90.06 211 ILE A N 1
ATOM 1618 C CA . ILE A 1 211 ? 11.563 1.092 4.943 1.00 90.06 211 ILE A CA 1
ATOM 1619 C C . ILE A 1 211 ? 12.243 1.751 6.140 1.00 90.06 211 ILE A C 1
ATOM 1621 O O . ILE A 1 211 ? 13.303 2.357 6.016 1.00 90.06 211 ILE A O 1
ATOM 1625 N N . ASN A 1 212 ? 11.642 1.584 7.314 1.00 84.88 212 ASN A N 1
ATOM 1626 C CA . ASN A 1 212 ? 12.305 1.903 8.573 1.00 84.88 212 ASN A CA 1
ATOM 1627 C C . ASN A 1 212 ? 12.941 0.614 9.090 1.00 84.88 212 ASN A C 1
ATOM 1629 O O . ASN A 1 212 ? 12.233 -0.256 9.603 1.00 84.88 212 ASN A O 1
ATOM 1633 N N . GLY A 1 213 ? 14.247 0.486 8.906 1.00 84.69 213 GLY A N 1
ATOM 1634 C CA . GLY A 1 213 ? 15.015 -0.716 9.203 1.00 84.69 213 GLY A CA 1
ATOM 1635 C C . GLY A 1 213 ? 16.507 -0.429 9.117 1.00 84.69 213 GLY A C 1
ATOM 1636 O O . GLY A 1 213 ? 16.901 0.658 8.703 1.00 84.69 213 GLY A O 1
ATOM 1637 N N . ASP A 1 214 ? 17.325 -1.389 9.528 1.00 89.44 214 ASP A N 1
ATOM 1638 C CA . ASP A 1 214 ? 18.772 -1.333 9.331 1.00 89.44 214 ASP A CA 1
ATOM 1639 C C . ASP A 1 214 ? 19.185 -1.998 8.008 1.00 89.44 214 ASP A C 1
ATOM 1641 O O . ASP A 1 214 ? 18.375 -2.618 7.311 1.00 89.44 214 ASP A O 1
ATOM 1645 N N . GLU A 1 215 ? 20.469 -1.873 7.666 1.00 91.75 215 GLU A N 1
ATOM 1646 C CA . GLU A 1 215 ? 21.040 -2.489 6.464 1.00 91.75 215 GLU A CA 1
ATOM 1647 C C . GLU A 1 215 ? 20.839 -4.015 6.456 1.00 91.75 215 GLU A C 1
ATOM 1649 O O . GLU A 1 215 ? 20.592 -4.599 5.407 1.00 91.75 215 GLU A O 1
ATOM 1654 N N . GLU A 1 216 ? 20.902 -4.686 7.613 1.00 92.88 216 GLU A N 1
ATOM 1655 C CA . GLU A 1 216 ? 20.705 -6.141 7.701 1.00 92.88 216 GLU A CA 1
ATOM 1656 C C . GLU A 1 216 ? 19.281 -6.541 7.288 1.00 92.88 216 GLU A C 1
ATOM 1658 O O . GLU A 1 216 ? 19.089 -7.495 6.524 1.00 92.88 216 GLU A O 1
ATOM 1663 N N . GLN A 1 217 ? 18.279 -5.789 7.746 1.00 92.19 217 GLN A N 1
ATOM 1664 C CA . GLN A 1 217 ? 16.894 -5.978 7.340 1.00 92.19 217 GLN A CA 1
ATOM 1665 C C . GLN A 1 217 ? 16.689 -5.681 5.850 1.00 92.19 217 GLN A C 1
ATOM 1667 O O . GLN A 1 217 ? 16.005 -6.460 5.183 1.00 92.19 217 GLN A O 1
ATOM 1672 N N . GLU A 1 218 ? 17.293 -4.615 5.321 1.00 95.25 218 GLU A N 1
ATOM 1673 C CA . GLU A 1 218 ? 17.277 -4.303 3.886 1.00 95.25 218 GLU A CA 1
ATOM 1674 C C . GLU A 1 218 ? 17.847 -5.464 3.058 1.00 95.25 218 GLU A C 1
ATOM 1676 O O . GLU A 1 218 ? 17.151 -5.992 2.192 1.00 95.25 218 GLU A O 1
ATOM 1681 N N . TYR A 1 219 ? 19.050 -5.955 3.380 1.00 95.44 219 TYR A N 1
ATOM 1682 C CA . TYR A 1 219 ? 19.668 -7.083 2.671 1.00 95.44 219 TYR A CA 1
ATOM 1683 C C . TYR A 1 219 ? 18.804 -8.349 2.705 1.00 95.44 219 TYR A C 1
ATOM 1685 O O . TYR A 1 219 ? 18.706 -9.071 1.711 1.00 95.44 219 TYR A O 1
ATOM 1693 N N . SER A 1 220 ? 18.174 -8.634 3.847 1.00 95.69 220 SER A N 1
ATOM 1694 C CA . SER A 1 220 ? 17.286 -9.789 4.012 1.00 95.69 220 SER A CA 1
ATOM 1695 C C . SER A 1 220 ? 16.035 -9.691 3.129 1.00 95.69 220 SER A C 1
ATOM 1697 O O . SER A 1 220 ? 15.613 -10.682 2.518 1.00 95.69 220 SER A O 1
ATOM 1699 N N . LEU A 1 221 ? 15.456 -8.491 3.030 1.00 96.50 221 LEU A N 1
ATOM 1700 C CA . LEU A 1 221 ? 14.322 -8.205 2.156 1.00 96.50 221 LEU A CA 1
ATOM 1701 C C . LEU A 1 221 ? 14.719 -8.298 0.680 1.00 96.50 221 LEU A C 1
ATOM 1703 O O . LEU A 1 221 ? 14.047 -9.003 -0.072 1.00 96.50 221 LEU A O 1
ATOM 1707 N N . GLU A 1 222 ? 15.823 -7.660 0.287 1.00 97.38 222 GLU A N 1
ATOM 1708 C CA . GLU A 1 222 ? 16.354 -7.672 -1.081 1.00 97.38 222 GLU A CA 1
ATOM 1709 C C . GLU A 1 222 ? 16.657 -9.087 -1.569 1.00 97.38 222 GLU A C 1
ATOM 1711 O O . GLU A 1 222 ? 16.283 -9.467 -2.680 1.00 97.38 222 GLU A O 1
ATOM 1716 N N . TYR A 1 223 ? 17.272 -9.912 -0.718 1.00 96.88 223 TYR A N 1
ATOM 1717 C CA . TYR A 1 223 ? 17.558 -11.303 -1.052 1.00 96.88 223 TYR A CA 1
ATOM 1718 C C . TYR A 1 223 ? 16.276 -12.080 -1.383 1.00 96.88 223 TYR A C 1
ATOM 1720 O O . TYR A 1 223 ? 16.174 -12.699 -2.444 1.00 96.88 223 TYR A O 1
ATOM 1728 N N . GLN A 1 224 ? 15.264 -12.008 -0.511 1.00 97.62 224 GLN A N 1
ATOM 1729 C CA . GLN A 1 224 ? 13.995 -12.709 -0.741 1.00 97.62 224 GLN A CA 1
ATOM 1730 C C . GLN A 1 224 ? 13.183 -12.114 -1.892 1.00 97.62 224 GLN A C 1
ATOM 1732 O O . GLN A 1 224 ? 12.437 -12.838 -2.561 1.00 97.62 224 GLN A O 1
ATOM 1737 N N . LEU A 1 225 ? 13.307 -10.807 -2.123 1.00 97.88 225 LEU A N 1
ATOM 1738 C CA . LEU A 1 225 ? 12.713 -10.144 -3.271 1.00 97.88 225 LEU A CA 1
ATOM 1739 C C . LEU A 1 225 ? 13.317 -10.686 -4.563 1.00 97.88 225 LEU A C 1
ATOM 1741 O O . LEU A 1 225 ? 12.568 -11.172 -5.408 1.00 97.88 225 LEU A O 1
ATOM 1745 N N . GLY A 1 226 ? 14.646 -10.718 -4.672 1.00 97.00 226 GLY A N 1
ATOM 1746 C CA . GLY A 1 226 ? 15.352 -11.304 -5.808 1.00 97.00 226 GLY A CA 1
ATOM 1747 C C . GLY A 1 226 ? 14.965 -12.764 -6.057 1.00 97.00 226 GLY A C 1
ATOM 1748 O O . GLY A 1 226 ? 14.659 -13.131 -7.192 1.00 97.00 226 GLY A O 1
ATOM 1749 N N . GLU A 1 227 ? 14.880 -13.590 -5.005 1.00 97.12 227 GLU A N 1
ATOM 1750 C CA . GLU A 1 227 ? 14.425 -14.982 -5.133 1.00 97.12 227 GLU A CA 1
ATOM 1751 C C . GLU A 1 227 ? 13.022 -15.076 -5.750 1.00 97.12 227 GLU A C 1
ATOM 1753 O O . GLU A 1 227 ? 12.807 -15.845 -6.690 1.00 97.12 227 GLU A O 1
ATOM 1758 N N . LYS A 1 228 ? 12.059 -14.281 -5.269 1.00 97.50 228 LYS A N 1
ATOM 1759 C CA . LYS A 1 228 ? 10.680 -14.314 -5.783 1.00 97.50 228 LYS A CA 1
ATOM 1760 C C . LYS A 1 228 ? 10.548 -13.702 -7.173 1.00 97.50 228 LYS A C 1
ATOM 1762 O O . LYS A 1 228 ? 9.809 -14.246 -7.991 1.00 97.50 228 LYS A O 1
ATOM 1767 N N . LEU A 1 229 ? 11.243 -12.600 -7.447 1.00 97.06 229 LEU A N 1
ATOM 1768 C CA . LEU A 1 229 ? 11.227 -11.959 -8.760 1.00 97.06 229 LEU A CA 1
ATOM 1769 C C . LEU A 1 229 ? 11.857 -12.859 -9.824 1.00 97.06 229 LEU A C 1
ATOM 1771 O O . LEU A 1 229 ? 11.332 -12.928 -10.930 1.00 97.06 229 LEU A O 1
ATOM 1775 N N . SER A 1 230 ? 12.882 -13.643 -9.473 1.00 96.19 230 SER A N 1
ATOM 1776 C CA . SER A 1 230 ? 13.503 -14.613 -10.388 1.00 96.19 230 SER A CA 1
ATOM 1777 C C . SER A 1 230 ? 12.567 -15.709 -10.899 1.00 96.19 230 SER A C 1
ATOM 1779 O O . SER A 1 230 ? 12.851 -16.339 -11.917 1.00 96.19 230 SER A O 1
ATOM 1781 N N . ALA A 1 231 ? 11.430 -15.914 -10.229 1.00 95.06 231 ALA A N 1
ATOM 1782 C CA . ALA A 1 231 ? 10.393 -16.835 -10.672 1.00 95.06 231 ALA A CA 1
ATOM 1783 C C . ALA A 1 231 ? 9.427 -16.220 -11.705 1.00 95.06 231 ALA A C 1
ATOM 1785 O O . ALA A 1 231 ? 8.611 -16.951 -12.275 1.00 95.06 231 ALA A O 1
ATOM 1786 N N . LEU A 1 232 ? 9.478 -14.904 -11.951 1.00 93.56 232 LEU A N 1
ATOM 1787 C CA . LEU A 1 232 ? 8.655 -14.261 -12.973 1.00 93.56 232 LEU A CA 1
ATOM 1788 C C . LEU A 1 232 ? 9.216 -14.552 -14.380 1.00 93.56 232 LEU A C 1
ATOM 1790 O O . LEU A 1 232 ? 10.410 -14.370 -14.609 1.00 93.56 232 LEU A O 1
ATOM 1794 N N . PRO A 1 233 ? 8.370 -14.930 -15.360 1.00 89.12 233 PRO A N 1
ATOM 1795 C CA . PRO A 1 233 ? 8.825 -15.286 -16.710 1.00 89.12 233 PRO A CA 1
ATOM 1796 C C . PRO A 1 233 ? 9.552 -14.158 -17.452 1.00 89.12 233 PRO A C 1
ATOM 1798 O O . PRO A 1 233 ? 10.425 -14.427 -18.271 1.00 89.12 233 PRO A O 1
ATOM 1801 N N . ASN A 1 234 ? 9.173 -12.909 -17.165 1.00 86.81 234 ASN A N 1
ATOM 1802 C CA . ASN A 1 234 ? 9.660 -11.704 -17.838 1.00 86.81 234 ASN A CA 1
ATOM 1803 C C . ASN A 1 234 ? 10.554 -10.852 -16.924 1.00 86.81 234 ASN A C 1
ATOM 1805 O O . ASN A 1 234 ? 10.683 -9.647 -17.141 1.00 86.81 234 ASN A O 1
ATOM 1809 N N . TRP A 1 235 ? 11.135 -11.432 -15.868 1.00 93.12 235 TRP A N 1
ATOM 1810 C CA . TRP A 1 235 ? 12.001 -10.655 -14.987 1.00 93.12 235 TRP A CA 1
ATOM 1811 C C . TRP A 1 235 ? 13.282 -10.231 -15.706 1.00 93.12 235 TRP A C 1
ATOM 1813 O O . TRP A 1 235 ? 14.094 -11.066 -16.103 1.00 93.12 235 TRP A O 1
ATOM 1823 N N . ALA A 1 236 ? 13.442 -8.919 -15.852 1.00 92.56 236 ALA A N 1
ATOM 1824 C CA . ALA A 1 236 ? 14.587 -8.263 -16.469 1.00 92.56 236 ALA A CA 1
ATOM 1825 C C . ALA A 1 236 ? 15.069 -7.140 -15.529 1.00 92.56 236 ALA A C 1
ATOM 1827 O O . ALA A 1 236 ? 14.676 -5.982 -15.717 1.00 92.56 236 ALA A O 1
ATOM 1828 N N . PRO A 1 237 ? 15.851 -7.463 -14.478 1.00 92.06 237 PRO A N 1
ATOM 1829 C CA . PRO A 1 237 ? 16.264 -6.498 -13.454 1.00 92.06 237 PRO A CA 1
ATOM 1830 C C . PRO A 1 237 ? 17.108 -5.343 -14.013 1.00 92.06 237 PRO A C 1
ATOM 1832 O O . PRO A 1 237 ? 17.149 -4.263 -13.435 1.00 92.06 237 PRO A O 1
ATOM 1835 N N . GLU A 1 238 ? 17.748 -5.529 -15.167 1.00 90.88 238 GLU A N 1
ATOM 1836 C CA . GLU A 1 238 ? 18.466 -4.476 -15.884 1.00 90.88 238 GLU A CA 1
ATOM 1837 C C . GLU A 1 238 ? 17.544 -3.435 -16.541 1.00 90.88 238 GLU A C 1
ATOM 1839 O O . GLU A 1 238 ? 18.014 -2.372 -16.944 1.00 90.88 238 GLU A O 1
ATOM 1844 N N . ARG A 1 239 ? 16.243 -3.733 -16.663 1.00 93.31 239 ARG A N 1
ATOM 1845 C CA . ARG A 1 239 ? 15.218 -2.842 -17.229 1.00 93.31 239 ARG A CA 1
ATOM 1846 C C . ARG A 1 239 ? 14.281 -2.302 -16.161 1.00 93.31 239 ARG A C 1
ATOM 1848 O O . ARG A 1 239 ? 14.078 -1.096 -16.104 1.00 93.31 239 ARG A O 1
ATOM 1855 N N . LEU A 1 240 ? 13.713 -3.178 -15.338 1.00 96.12 240 LEU A N 1
ATOM 1856 C CA . LEU A 1 240 ? 12.841 -2.819 -14.224 1.00 96.12 240 LEU A CA 1
ATOM 1857 C C . LEU A 1 240 ? 13.353 -3.501 -12.965 1.00 96.12 240 LEU A C 1
ATOM 1859 O O . LEU A 1 240 ? 13.328 -4.730 -12.882 1.00 96.12 240 LEU A O 1
ATOM 1863 N N . ASN A 1 241 ? 13.746 -2.695 -11.987 1.00 95.25 241 ASN A N 1
ATOM 1864 C CA . ASN A 1 241 ? 14.117 -3.172 -10.669 1.00 95.25 241 ASN A CA 1
ATOM 1865 C C . ASN A 1 241 ? 13.196 -2.565 -9.608 1.00 95.25 241 ASN A C 1
ATOM 1867 O O . ASN A 1 241 ? 12.984 -1.353 -9.596 1.00 95.25 241 ASN A O 1
ATOM 1871 N N . VAL A 1 242 ? 12.677 -3.399 -8.712 1.00 96.94 242 VAL A N 1
ATOM 1872 C CA . VAL A 1 242 ? 12.040 -2.962 -7.466 1.00 96.94 242 VAL A CA 1
ATOM 1873 C C . VAL A 1 242 ? 13.000 -3.313 -6.342 1.00 96.94 242 VAL A C 1
ATOM 1875 O O . VAL A 1 242 ? 13.440 -4.457 -6.279 1.00 96.94 242 VAL A O 1
ATOM 1878 N N . ALA A 1 243 ? 13.307 -2.351 -5.479 1.00 97.06 243 ALA A N 1
ATOM 1879 C CA . ALA A 1 243 ? 14.227 -2.529 -4.362 1.00 97.06 243 ALA A CA 1
ATOM 1880 C C . ALA A 1 243 ? 13.687 -1.878 -3.085 1.00 97.06 243 ALA A C 1
ATOM 1882 O O . ALA A 1 243 ? 12.875 -0.952 -3.128 1.00 97.06 243 ALA A O 1
ATOM 1883 N N . PHE A 1 244 ? 14.152 -2.356 -1.944 1.00 96.69 244 PHE A N 1
ATOM 1884 C CA . PHE A 1 244 ? 14.004 -1.764 -0.632 1.00 96.69 244 PHE A CA 1
ATOM 1885 C C . PHE A 1 244 ? 15.201 -0.873 -0.325 1.00 96.69 244 PHE A C 1
ATOM 1887 O O . PHE A 1 244 ? 16.335 -1.218 -0.631 1.00 96.69 244 PHE A O 1
ATOM 1894 N N . GLU A 1 245 ? 14.934 0.259 0.317 1.00 94.88 245 GLU A N 1
ATOM 1895 C CA . GLU A 1 245 ? 15.972 1.186 0.770 1.00 94.88 245 GLU A CA 1
ATOM 1896 C C . GLU A 1 245 ? 15.694 1.587 2.221 1.00 94.88 245 GLU A C 1
ATOM 1898 O O . GLU A 1 245 ? 14.621 2.114 2.542 1.00 94.88 245 GLU A O 1
ATOM 1903 N N . SER A 1 246 ? 16.649 1.342 3.111 1.00 88.88 246 SER A N 1
ATOM 1904 C CA . SER A 1 246 ? 16.619 1.845 4.483 1.00 88.88 246 SER A CA 1
ATOM 1905 C C . SER A 1 246 ? 16.778 3.372 4.511 1.00 88.88 246 SER A C 1
ATOM 1907 O O . SER A 1 246 ? 17.359 3.987 3.611 1.00 88.88 246 SER A O 1
ATOM 1909 N N . ARG A 1 247 ? 16.182 4.003 5.525 1.00 75.81 247 ARG A N 1
ATOM 1910 C CA . ARG A 1 247 ? 16.257 5.447 5.785 1.00 75.81 247 ARG A CA 1
ATOM 1911 C C . ARG A 1 247 ? 17.047 5.755 7.043 1.00 75.81 247 ARG A C 1
ATOM 1913 O O . ARG A 1 247 ? 16.918 4.978 8.013 1.00 75.81 247 ARG A O 1
#